Protein AF-A0A6G7WKM2-F1 (afdb_monomer)

Foldseek 3Di:
DDDDPDDDPDDPDDPDPDDPVRVVVVVVVVVVVCVVVVPQQDADDDPLCVVCVVLADPVLVVVLVVLRRAADPPFSKDFDALVNSCVVSVHDSVVSVVSVVSCLLVLQWDWDDPVDPTIIIHGADSAEAEDEEEDQDDQVVVVPDDCSHQNAFDAKEWEWEQDQDPPPRFSHQIDIWIKIKHWDWHARPSDPRDIDIHIYIYTYDHDPQCNPPDDPDGLVRPPDQKDWDDDSCAPVDPPVHGYTYIYGHPVQDCPDPPRVSNRVVSVVVVVVVVVVVVVVVPDD

Nearest PDB structures (foldseek):
  3eco-assembly1_A  TM=6.205E-01  e=4.898E-03  Staphylococcus aureus subsp. aureus Mu50
  4pql-assembly1_A  TM=6.193E-01  e=1.204E-02  Staphylococcus aureus
  3cta-assembly1_A-2  TM=7.598E-01  e=9.821E-02  Thermoplasma acidophilum DSM 1728
  4ija-assembly1_A  TM=3.905E-01  e=6.225E-03  Staphylococcus aureus subsp. aureus N315
  8rxx-assembly1_Sa  TM=5.595E-01  e=1.685E-01  Leishmania major strain Friedlin

Structure (mmCIF, N/CA/C/O backbone):
data_AF-A0A6G7WKM2-F1
#
_entry.id   AF-A0A6G7WKM2-F1
#
loop_
_atom_site.group_PDB
_atom_site.id
_atom_site.type_symbol
_atom_site.label_atom_id
_atom_site.label_alt_id
_atom_site.label_comp_id
_atom_site.label_asym_id
_atom_site.label_entity_id
_atom_site.label_seq_id
_atom_site.pdbx_PDB_ins_code
_atom_site.Cartn_x
_atom_site.Cartn_y
_atom_site.Cartn_z
_atom_site.occupancy
_atom_site.B_iso_or_equiv
_atom_site.auth_seq_id
_atom_site.auth_comp_id
_atom_site.auth_asym_id
_atom_site.auth_atom_id
_atom_site.pdbx_PDB_model_num
ATOM 1 N N . MET A 1 1 ? 45.390 -26.115 3.390 1.00 41.31 1 MET A N 1
ATOM 2 C CA . MET A 1 1 ? 43.999 -25.726 3.056 1.00 41.31 1 MET A CA 1
ATOM 3 C C . MET A 1 1 ? 43.035 -26.827 3.493 1.00 41.31 1 MET A C 1
ATOM 5 O O . MET A 1 1 ? 42.927 -27.848 2.825 1.00 41.31 1 MET A O 1
ATOM 9 N N . HIS A 1 2 ? 42.374 -26.663 4.640 1.00 36.19 2 HIS A N 1
ATOM 10 C CA . HIS A 1 2 ? 41.367 -27.616 5.113 1.00 36.19 2 HIS A CA 1
ATOM 11 C C . HIS A 1 2 ? 40.057 -27.452 4.333 1.00 36.19 2 HIS A C 1
ATOM 13 O O . HIS A 1 2 ? 39.375 -26.438 4.453 1.00 36.19 2 HIS A O 1
ATOM 19 N N . LYS A 1 3 ? 39.684 -28.476 3.556 1.00 37.00 3 LYS A N 1
ATOM 20 C CA . LYS A 1 3 ? 38.341 -28.610 2.981 1.00 37.00 3 LYS A CA 1
ATOM 21 C C . LYS A 1 3 ? 37.349 -28.877 4.120 1.00 37.00 3 LYS A C 1
ATOM 23 O O . LYS A 1 3 ? 37.222 -30.013 4.575 1.00 37.00 3 LYS A O 1
ATOM 28 N N . LYS A 1 4 ? 36.643 -27.844 4.593 1.00 39.03 4 LYS A N 1
ATOM 29 C CA . LYS A 1 4 ? 35.448 -28.024 5.433 1.00 39.03 4 LYS A CA 1
ATOM 30 C C . LYS A 1 4 ? 34.401 -28.770 4.598 1.00 39.03 4 LYS A C 1
ATOM 32 O O . LYS A 1 4 ? 33.862 -28.220 3.643 1.00 39.03 4 LYS A O 1
ATOM 37 N N . LYS A 1 5 ? 34.143 -30.039 4.935 1.00 37.62 5 LYS A N 1
ATOM 38 C CA . LYS A 1 5 ? 33.017 -30.805 4.383 1.00 37.62 5 LYS A CA 1
ATOM 39 C C . LYS A 1 5 ? 31.719 -30.084 4.755 1.00 37.62 5 LYS A C 1
ATOM 41 O O . LYS A 1 5 ? 31.428 -29.926 5.940 1.00 37.62 5 LYS A O 1
ATOM 46 N N . LEU A 1 6 ? 30.956 -29.664 3.748 1.00 33.03 6 LEU A N 1
ATOM 47 C CA . LEU A 1 6 ? 29.590 -29.178 3.913 1.00 33.03 6 LEU A CA 1
ATOM 48 C C . LEU A 1 6 ? 28.762 -30.328 4.514 1.00 33.03 6 LEU A C 1
ATOM 50 O O . LEU A 1 6 ? 28.585 -31.365 3.873 1.00 33.03 6 LEU A O 1
ATOM 54 N N . LYS A 1 7 ? 28.307 -30.196 5.765 1.00 35.50 7 LYS A N 1
ATOM 55 C CA . LYS A 1 7 ? 27.327 -31.127 6.335 1.00 35.50 7 LYS A CA 1
ATOM 56 C C . LYS A 1 7 ? 25.981 -30.820 5.679 1.00 35.50 7 LYS A C 1
ATOM 58 O O . LYS A 1 7 ? 25.386 -29.787 5.964 1.00 35.50 7 LYS A O 1
ATOM 63 N N . LEU A 1 8 ? 25.535 -31.693 4.777 1.00 37.38 8 LEU A N 1
ATOM 64 C CA . LEU A 1 8 ? 24.180 -31.640 4.232 1.00 37.38 8 LEU A CA 1
ATOM 65 C C . LEU A 1 8 ? 23.169 -31.867 5.371 1.00 37.38 8 LEU A C 1
ATOM 67 O O . LEU A 1 8 ? 23.369 -32.793 6.165 1.00 37.38 8 LEU A O 1
ATOM 71 N N . PRO A 1 9 ? 22.087 -31.077 5.463 1.00 39.16 9 PRO A N 1
ATOM 72 C CA . PRO A 1 9 ? 21.079 -31.214 6.502 1.00 39.16 9 PRO A CA 1
ATOM 73 C C . PRO A 1 9 ? 20.077 -32.302 6.100 1.00 39.16 9 PRO A C 1
ATOM 75 O O . PRO A 1 9 ? 18.897 -32.035 5.908 1.00 39.16 9 PRO A O 1
ATOM 78 N N . PHE A 1 10 ? 20.539 -33.538 5.934 1.00 45.50 10 PHE A N 1
ATOM 79 C CA . PHE A 1 10 ? 19.632 -34.679 5.854 1.00 45.50 10 PHE A CA 1
ATOM 80 C C . PHE A 1 10 ? 19.655 -35.375 7.206 1.00 45.50 10 PHE A C 1
ATOM 82 O O . PHE A 1 10 ? 20.579 -36.123 7.531 1.00 45.50 10 PHE A O 1
ATOM 89 N N . ASN A 1 11 ? 18.640 -35.074 8.018 1.00 43.97 11 ASN A N 1
ATOM 90 C CA . ASN A 1 11 ? 18.298 -35.899 9.166 1.00 43.97 11 ASN A CA 1
ATOM 91 C C . ASN A 1 11 ? 18.109 -37.330 8.651 1.00 43.97 11 ASN A C 1
ATOM 93 O O . ASN A 1 11 ? 17.318 -37.550 7.735 1.00 43.97 11 ASN A O 1
ATOM 97 N N . LYS A 1 12 ? 18.839 -38.293 9.224 1.00 42.06 12 LYS A N 1
ATOM 98 C CA . LYS A 1 12 ? 18.665 -39.735 8.986 1.00 42.06 12 LYS A CA 1
ATOM 99 C C . LYS A 1 12 ? 17.353 -40.235 9.622 1.00 42.06 12 LYS A C 1
ATOM 101 O O . LYS A 1 12 ? 17.367 -41.160 10.423 1.00 42.06 12 LYS A O 1
ATOM 106 N N . GLY A 1 13 ? 16.236 -39.582 9.311 1.00 44.53 13 GLY A N 1
ATOM 107 C CA . GLY A 1 13 ? 14.907 -40.164 9.448 1.00 44.53 13 GLY A CA 1
ATOM 108 C C . GLY A 1 13 ? 14.629 -40.985 8.194 1.00 44.53 13 GLY A C 1
ATOM 109 O O . GLY A 1 13 ? 15.068 -40.604 7.110 1.00 44.53 13 GLY A O 1
ATOM 110 N N . GLU A 1 14 ? 13.983 -42.134 8.356 1.00 44.91 14 GLU A N 1
ATOM 111 C CA . GLU A 1 14 ? 13.671 -43.100 7.301 1.00 44.91 14 GLU A CA 1
ATOM 112 C C . GLU A 1 14 ? 13.280 -42.423 5.977 1.00 44.91 14 GLU A C 1
ATOM 114 O O . GLU A 1 14 ? 12.360 -41.605 5.925 1.00 44.91 14 GLU A O 1
ATOM 119 N N . LEU A 1 15 ? 13.987 -42.769 4.894 1.00 51.88 15 LEU A N 1
ATOM 120 C CA . LEU A 1 15 ? 13.615 -42.395 3.531 1.00 51.88 15 LEU A CA 1
ATOM 121 C C . LEU A 1 15 ? 12.291 -43.086 3.191 1.00 51.88 15 LEU A C 1
ATOM 123 O O . LEU A 1 15 ? 12.266 -44.140 2.554 1.00 51.88 15 LEU A O 1
ATOM 127 N N . LYS A 1 16 ? 11.174 -42.494 3.618 1.00 58.84 16 LYS A N 1
ATOM 128 C CA . LYS A 1 16 ? 9.866 -42.806 3.051 1.00 58.84 16 LYS A CA 1
ATOM 129 C C . LYS A 1 16 ? 9.996 -42.593 1.545 1.00 58.84 16 LYS A C 1
ATOM 131 O O . LYS A 1 16 ? 10.366 -41.505 1.103 1.00 58.84 16 LYS A O 1
ATOM 136 N N . LYS A 1 17 ? 9.747 -43.640 0.751 1.00 68.19 17 LYS A N 1
ATOM 137 C CA . LYS A 1 17 ? 9.594 -43.495 -0.699 1.00 68.19 17 LYS A CA 1
ATOM 138 C C . LYS A 1 17 ? 8.379 -42.600 -0.927 1.00 68.19 17 LYS A C 1
ATOM 140 O O . LYS A 1 17 ? 7.253 -43.079 -0.858 1.00 68.19 17 LYS A O 1
ATOM 145 N N . LEU A 1 18 ? 8.626 -41.312 -1.134 1.00 68.50 18 LEU A N 1
ATOM 146 C CA . LEU A 1 18 ? 7.607 -40.376 -1.585 1.00 68.50 18 LEU A CA 1
ATOM 147 C C . LEU A 1 18 ? 7.149 -40.818 -2.975 1.00 68.50 18 LEU A C 1
ATOM 149 O O . LEU A 1 18 ? 7.964 -41.287 -3.783 1.00 68.50 18 LEU A O 1
ATOM 153 N N . ASP A 1 19 ?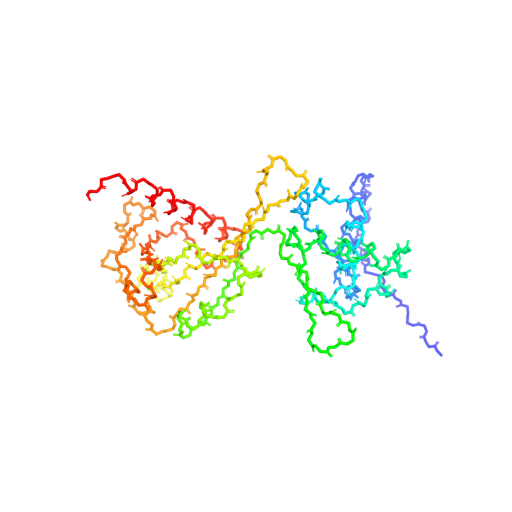 5.863 -40.661 -3.267 1.00 83.06 19 ASP A N 1
ATOM 154 C CA . ASP A 1 19 ? 5.412 -40.778 -4.647 1.00 83.06 19 ASP A CA 1
ATOM 155 C C . ASP A 1 19 ? 6.043 -39.662 -5.510 1.00 83.06 19 ASP A C 1
ATOM 157 O O . ASP A 1 19 ? 6.599 -38.674 -5.013 1.00 83.06 19 ASP A O 1
ATOM 161 N N . LYS A 1 20 ? 6.040 -39.836 -6.837 1.00 80.88 20 LYS A N 1
ATOM 162 C CA . LYS A 1 20 ? 6.699 -38.885 -7.748 1.00 80.88 20 LYS A CA 1
ATOM 163 C C . LYS A 1 20 ? 6.155 -37.447 -7.585 1.00 80.88 20 LYS A C 1
ATOM 165 O O . LYS A 1 20 ? 6.980 -36.532 -7.548 1.00 80.88 20 LYS A O 1
ATOM 170 N N . PRO A 1 21 ? 4.833 -37.204 -7.470 1.00 83.62 21 PRO A N 1
ATOM 171 C CA . PRO A 1 21 ? 4.296 -35.875 -7.164 1.00 83.62 21 PRO A CA 1
ATOM 172 C C . PRO A 1 21 ? 4.789 -35.272 -5.840 1.00 83.62 21 PRO A C 1
ATOM 174 O O . PRO A 1 21 ? 5.177 -34.104 -5.805 1.00 83.62 21 PRO A O 1
ATOM 177 N N . GLU A 1 22 ? 4.790 -36.042 -4.757 1.00 78.38 22 GLU A N 1
ATOM 178 C CA . GLU A 1 22 ? 5.200 -35.609 -3.422 1.00 78.38 22 GLU A CA 1
ATOM 179 C C . GLU A 1 22 ? 6.697 -35.291 -3.381 1.00 78.38 22 GLU A C 1
ATOM 181 O O . GLU A 1 22 ? 7.098 -34.254 -2.849 1.00 78.38 22 GLU A O 1
ATOM 186 N N . TYR A 1 23 ? 7.520 -36.093 -4.059 1.00 76.94 23 TYR A N 1
ATOM 187 C CA . TYR A 1 23 ? 8.938 -35.803 -4.257 1.00 76.94 23 TYR A CA 1
ATOM 188 C C . TYR A 1 23 ? 9.164 -34.467 -4.987 1.00 76.94 23 TYR A C 1
ATOM 190 O O . TYR A 1 23 ? 9.984 -33.656 -4.553 1.00 76.94 23 TYR A O 1
ATOM 198 N N . MET A 1 24 ? 8.409 -34.189 -6.058 1.00 79.06 24 MET A N 1
ATOM 199 C CA . MET A 1 24 ? 8.520 -32.921 -6.799 1.00 79.06 24 MET A CA 1
ATOM 200 C C . MET A 1 24 ? 8.097 -31.717 -5.950 1.00 79.06 24 MET A C 1
ATOM 202 O O . MET A 1 24 ? 8.790 -30.695 -5.942 1.00 79.06 24 MET A O 1
ATOM 206 N N . LYS A 1 25 ? 7.004 -31.844 -5.184 1.00 79.88 25 LYS A N 1
ATOM 207 C CA . LYS A 1 25 ? 6.568 -30.815 -4.225 1.00 79.88 25 LYS A CA 1
ATOM 208 C C . LYS A 1 25 ? 7.643 -30.561 -3.168 1.00 79.88 25 LYS A C 1
ATOM 210 O O . LYS A 1 25 ? 7.980 -29.406 -2.899 1.00 79.88 25 LYS A O 1
ATOM 215 N N . ASN A 1 26 ? 8.221 -31.628 -2.616 1.00 81.81 26 ASN A N 1
ATOM 216 C CA . ASN A 1 26 ? 9.255 -31.537 -1.592 1.00 81.81 26 ASN A CA 1
AT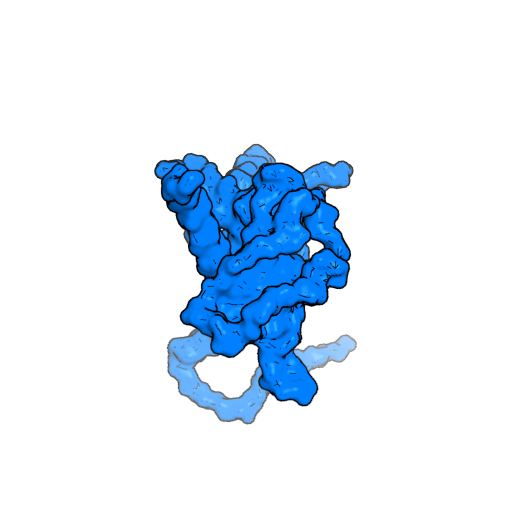OM 217 C C . ASN A 1 26 ? 10.549 -30.897 -2.120 1.00 81.81 26 ASN A C 1
ATOM 219 O O . ASN A 1 26 ? 11.147 -30.070 -1.431 1.00 81.81 26 ASN A O 1
ATOM 223 N N . ASN A 1 27 ? 10.960 -31.205 -3.355 1.00 84.19 27 ASN A N 1
ATOM 224 C CA . ASN A 1 27 ? 12.127 -30.578 -3.982 1.00 84.19 27 ASN A CA 1
ATOM 225 C C . ASN A 1 27 ? 11.967 -29.060 -4.106 1.00 84.19 27 ASN A C 1
ATOM 227 O O . ASN A 1 27 ? 12.866 -28.314 -3.713 1.00 84.19 27 ASN A O 1
ATOM 231 N N . TYR A 1 28 ? 10.817 -28.589 -4.600 1.00 79.19 28 TYR A N 1
ATOM 232 C CA . TYR A 1 28 ? 10.559 -27.153 -4.710 1.00 79.19 28 TYR A CA 1
ATOM 233 C C . TYR A 1 28 ? 10.495 -26.476 -3.334 1.00 79.19 28 TYR A C 1
ATOM 235 O O . TYR A 1 28 ? 11.117 -25.432 -3.132 1.00 79.19 28 TYR A O 1
ATOM 243 N N . ALA A 1 29 ? 9.808 -27.087 -2.361 1.00 82.06 29 ALA A N 1
ATOM 244 C CA . ALA A 1 29 ? 9.738 -26.573 -0.992 1.00 82.06 29 ALA A CA 1
ATOM 245 C C . ALA A 1 29 ? 11.132 -26.463 -0.345 1.00 82.06 29 ALA A C 1
ATOM 247 O O . ALA A 1 29 ? 11.461 -25.439 0.261 1.00 82.06 29 ALA A O 1
ATOM 248 N N . THR A 1 30 ? 11.977 -27.479 -0.538 1.00 86.25 30 THR A N 1
ATOM 249 C CA . THR A 1 30 ? 13.363 -27.509 -0.048 1.00 86.25 30 THR A CA 1
ATOM 250 C C . THR A 1 30 ? 14.212 -26.425 -0.705 1.00 86.25 30 THR A C 1
ATOM 252 O O . THR A 1 30 ? 14.927 -25.701 -0.013 1.00 86.25 30 THR A O 1
ATOM 255 N N . TRP A 1 31 ? 14.105 -26.257 -2.026 1.00 84.12 31 TRP A N 1
ATOM 256 C CA . TRP A 1 31 ? 14.804 -25.196 -2.751 1.00 84.12 31 TRP A CA 1
ATOM 257 C C . TRP A 1 31 ? 14.365 -23.796 -2.297 1.00 84.12 31 TRP A C 1
ATOM 259 O O . TRP A 1 31 ? 15.214 -22.940 -2.046 1.00 84.12 31 TRP A O 1
ATOM 269 N N . ARG A 1 32 ? 13.057 -23.563 -2.114 1.00 79.38 32 ARG A N 1
ATOM 270 C CA . ARG A 1 32 ? 12.524 -22.284 -1.617 1.00 79.38 32 ARG A CA 1
ATOM 271 C C . ARG A 1 32 ? 13.072 -21.950 -0.231 1.00 79.38 32 ARG A C 1
ATOM 273 O O . ARG A 1 32 ? 13.472 -20.811 0.006 1.00 79.38 32 ARG A O 1
ATOM 280 N N . LYS A 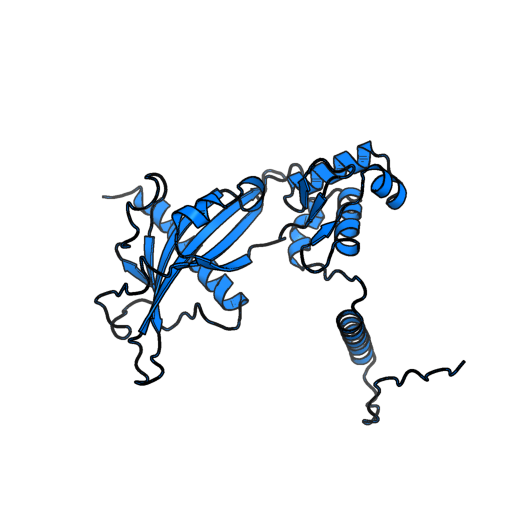1 33 ? 13.122 -22.941 0.666 1.00 82.56 33 LYS A N 1
ATOM 281 C CA . LYS A 1 33 ? 13.715 -22.788 1.999 1.00 82.56 33 LYS A CA 1
ATOM 282 C C . LYS A 1 33 ? 15.207 -22.460 1.909 1.00 82.56 33 LYS A C 1
ATOM 284 O O . LYS A 1 33 ? 15.641 -21.477 2.490 1.00 82.56 33 LYS A O 1
ATOM 289 N N . PHE A 1 34 ? 15.960 -23.209 1.103 1.00 84.81 34 PHE A N 1
ATOM 290 C CA . PHE A 1 34 ? 17.379 -22.941 0.866 1.00 84.81 34 PHE A CA 1
ATOM 291 C C . PHE A 1 34 ? 17.631 -21.509 0.370 1.00 84.81 34 PHE A C 1
ATOM 293 O O . PHE A 1 34 ? 18.529 -20.845 0.876 1.00 84.81 34 PHE A O 1
ATOM 300 N N . ARG A 1 35 ? 16.828 -21.000 -0.579 1.00 78.75 35 ARG A N 1
ATOM 301 C CA . ARG A 1 35 ? 16.964 -19.620 -1.076 1.00 78.75 35 ARG A CA 1
ATOM 302 C C . ARG A 1 35 ? 16.730 -18.593 0.027 1.00 78.75 35 ARG A C 1
ATOM 304 O O . ARG A 1 35 ? 17.574 -17.714 0.183 1.00 78.75 35 ARG A O 1
ATOM 311 N N . LYS A 1 36 ? 15.667 -18.765 0.822 1.00 75.38 36 LYS A N 1
ATOM 312 C CA . LYS A 1 36 ? 15.378 -17.918 1.988 1.00 75.38 36 LYS A CA 1
ATOM 313 C C . LYS A 1 36 ? 16.534 -17.903 2.991 1.00 75.38 36 LYS A C 1
ATOM 315 O O . LYS A 1 36 ? 16.901 -16.833 3.455 1.00 75.38 36 LYS A O 1
ATOM 320 N N . ASP A 1 37 ? 17.119 -19.063 3.273 1.00 81.81 37 ASP A N 1
ATOM 321 C CA . ASP A 1 37 ? 18.181 -19.210 4.275 1.00 81.81 37 ASP A CA 1
ATOM 322 C C . ASP A 1 37 ? 19.564 -18.756 3.756 1.00 81.81 37 ASP A C 1
ATOM 324 O O . ASP A 1 37 ? 20.466 -18.472 4.540 1.00 81.81 37 ASP A O 1
ATOM 328 N N . SER A 1 38 ? 19.760 -18.699 2.432 1.00 79.12 38 SER A N 1
ATOM 329 C CA . SER A 1 38 ? 21.066 -18.427 1.808 1.00 79.12 38 SER A CA 1
ATOM 330 C C . SER A 1 38 ? 21.470 -16.950 1.728 1.00 79.12 38 SER A C 1
ATOM 332 O O . SER A 1 38 ? 22.594 -16.676 1.313 1.00 79.12 38 SER A O 1
ATOM 334 N N . ASN A 1 39 ? 20.577 -16.005 2.051 1.00 68.06 39 ASN A N 1
ATOM 335 C CA . ASN A 1 39 ? 20.753 -14.557 1.831 1.00 68.06 39 ASN A CA 1
ATOM 336 C C . ASN A 1 39 ? 21.181 -14.152 0.400 1.00 68.06 39 ASN A C 1
ATOM 338 O O . ASN A 1 39 ? 21.559 -13.008 0.165 1.00 68.06 39 ASN A O 1
ATOM 342 N N . ALA A 1 40 ? 21.130 -15.062 -0.578 1.00 70.44 40 ALA A N 1
ATOM 343 C CA . ALA A 1 40 ? 21.355 -14.724 -1.977 1.00 70.44 40 ALA A CA 1
ATOM 344 C C . ALA A 1 40 ? 20.184 -13.883 -2.491 1.00 70.44 40 ALA A C 1
ATOM 346 O O . ALA A 1 40 ? 19.053 -14.164 -2.121 1.00 70.44 40 ALA A O 1
ATOM 347 N N . ASN A 1 41 ? 20.410 -12.928 -3.397 1.00 66.00 41 ASN A N 1
ATOM 348 C CA . ASN A 1 41 ? 19.314 -12.144 -3.978 1.00 66.00 41 ASN A CA 1
ATOM 349 C C . ASN A 1 41 ? 18.315 -13.060 -4.697 1.00 66.00 41 ASN A C 1
ATOM 351 O O . ASN A 1 41 ? 18.682 -13.820 -5.601 1.00 66.00 41 ASN A O 1
ATOM 355 N N . TYR A 1 42 ? 17.053 -13.019 -4.276 1.00 69.31 42 TYR A N 1
ATOM 356 C CA . TYR A 1 42 ? 15.938 -13.710 -4.912 1.00 69.31 42 TYR A CA 1
ATOM 357 C C . TYR A 1 42 ? 14.684 -12.862 -4.764 1.00 69.31 42 TYR A C 1
ATOM 359 O O . TYR A 1 42 ? 14.448 -12.281 -3.711 1.00 69.31 42 TYR A O 1
ATOM 367 N N . TYR A 1 43 ? 13.861 -12.839 -5.807 1.00 72.62 43 TYR A N 1
ATOM 368 C CA . TYR A 1 43 ? 12.592 -12.133 -5.773 1.00 72.62 43 TYR A CA 1
ATOM 369 C C . TYR A 1 43 ? 11.445 -13.133 -5.744 1.00 72.62 43 TYR A C 1
ATOM 371 O O . TYR A 1 43 ? 11.328 -13.986 -6.629 1.00 72.62 43 TYR A O 1
ATOM 379 N N . ILE A 1 44 ? 10.598 -13.047 -4.720 1.00 72.69 44 ILE A N 1
ATOM 380 C CA . ILE A 1 44 ? 9.305 -13.728 -4.734 1.00 72.69 44 ILE A CA 1
ATOM 381 C C . ILE A 1 44 ? 8.344 -12.799 -5.459 1.00 72.69 44 ILE A C 1
ATOM 383 O O . ILE A 1 44 ? 7.962 -11.774 -4.909 1.00 72.69 44 ILE A O 1
ATOM 387 N N . LEU A 1 45 ? 7.960 -13.170 -6.681 1.00 82.25 45 LEU A N 1
ATOM 388 C CA . LEU A 1 45 ? 6.969 -12.427 -7.449 1.00 82.25 45 LEU A CA 1
ATOM 389 C C . LEU A 1 45 ? 5.586 -12.585 -6.791 1.00 82.25 45 LEU A C 1
ATOM 391 O O . LEU A 1 45 ? 5.083 -13.714 -6.748 1.00 82.25 45 LEU A O 1
ATOM 395 N N . PRO A 1 46 ? 4.975 -11.504 -6.271 1.00 84.56 46 PRO A N 1
ATOM 396 C CA . PRO A 1 46 ? 3.649 -11.579 -5.670 1.00 84.56 46 PRO A CA 1
ATOM 397 C C . PRO A 1 46 ? 2.592 -11.972 -6.712 1.00 84.56 46 PRO A C 1
ATOM 399 O O . PRO A 1 46 ? 2.742 -11.703 -7.909 1.00 84.56 46 PRO A O 1
ATOM 402 N N . VAL A 1 47 ? 1.518 -12.633 -6.276 1.00 88.06 47 VAL A N 1
ATOM 403 C CA . VAL A 1 47 ? 0.474 -13.144 -7.187 1.00 88.06 47 VAL A CA 1
ATOM 404 C C . VAL A 1 47 ? -0.290 -12.012 -7.876 1.00 88.06 47 VAL A C 1
ATOM 406 O O . VAL A 1 47 ? -0.780 -12.171 -8.992 1.00 88.06 47 VAL A O 1
ATOM 409 N N . GLU A 1 48 ? -0.309 -10.849 -7.241 1.00 91.44 48 GLU A N 1
ATOM 410 C CA . GLU A 1 48 ? -0.906 -9.595 -7.676 1.00 91.44 48 GLU A CA 1
ATOM 411 C C . GLU A 1 48 ? -0.254 -9.078 -8.964 1.00 91.44 48 GLU A C 1
ATOM 413 O O . GLU A 1 48 ? -0.903 -8.381 -9.745 1.00 91.44 48 GLU A O 1
ATOM 418 N N . MET A 1 49 ? 0.973 -9.525 -9.276 1.00 91.50 49 MET A N 1
ATOM 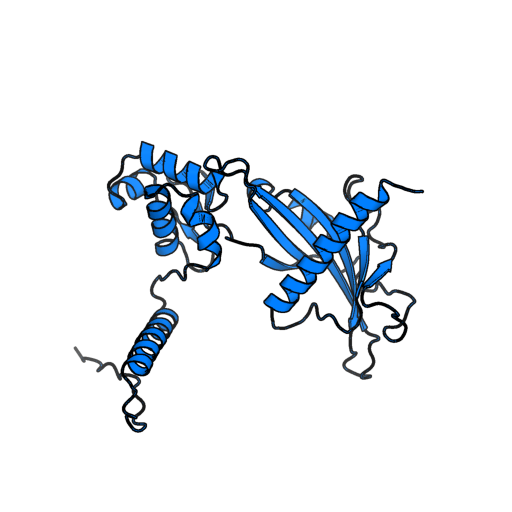419 C CA . MET A 1 49 ? 1.614 -9.263 -10.566 1.00 91.50 49 MET A CA 1
ATOM 420 C C . MET A 1 49 ? 0.753 -9.718 -11.753 1.00 91.50 49 MET A C 1
ATOM 422 O O . MET A 1 49 ? 0.800 -9.103 -12.818 1.00 91.50 49 MET A O 1
ATOM 426 N N . LYS A 1 50 ? -0.076 -10.762 -11.580 1.00 90.94 50 LYS A N 1
ATOM 427 C CA . LYS A 1 50 ? -0.968 -11.275 -12.633 1.00 90.94 50 LYS A CA 1
ATOM 428 C C . LYS A 1 50 ? -1.850 -10.187 -13.245 1.00 90.94 50 LYS A C 1
ATOM 430 O O . LYS A 1 50 ? -2.074 -10.230 -14.450 1.00 90.94 50 LYS A O 1
ATOM 435 N N . LYS A 1 51 ? -2.288 -9.205 -12.448 1.00 90.31 51 LYS A N 1
ATOM 436 C CA . LYS A 1 51 ? -3.101 -8.068 -12.909 1.00 90.31 51 LYS A CA 1
ATOM 437 C C . LYS A 1 51 ? -2.367 -7.191 -13.930 1.00 90.31 51 LYS A C 1
ATOM 439 O O . LYS A 1 51 ? -2.999 -6.602 -14.795 1.00 90.31 51 LYS A O 1
ATOM 444 N N . TYR A 1 52 ? -1.039 -7.125 -13.853 1.00 91.56 52 TYR A N 1
ATOM 445 C CA . TYR A 1 52 ? -0.213 -6.268 -14.707 1.00 91.56 52 TYR A CA 1
ATOM 446 C C . TYR A 1 52 ? 0.330 -6.988 -15.941 1.00 91.56 52 TYR A C 1
ATOM 448 O O . TYR A 1 52 ? 0.763 -6.327 -16.881 1.00 91.56 52 TYR A O 1
ATOM 456 N N . LEU A 1 53 ? 0.305 -8.327 -15.972 1.00 89.94 53 LEU A N 1
ATOM 457 C CA . LEU A 1 53 ? 0.830 -9.098 -17.104 1.00 89.94 53 LEU A CA 1
ATOM 458 C C . LEU A 1 53 ? 0.185 -8.722 -18.453 1.00 89.94 53 LEU A C 1
ATOM 460 O O . LEU A 1 53 ? 0.942 -8.565 -19.407 1.00 89.94 53 LEU A O 1
ATOM 464 N N . PRO A 1 54 ? -1.147 -8.521 -18.566 1.00 89.06 54 PRO A N 1
ATOM 465 C CA . PRO A 1 54 ? -1.765 -8.110 -19.831 1.00 89.06 54 PRO A CA 1
ATOM 466 C C . PRO A 1 54 ? -1.437 -6.664 -20.235 1.00 89.06 54 PRO A C 1
ATOM 468 O O . PRO A 1 54 ? -1.584 -6.298 -21.397 1.00 89.06 54 PRO A O 1
ATOM 471 N N . LEU A 1 55 ? -1.017 -5.838 -19.274 1.00 88.94 55 LEU A N 1
ATOM 472 C CA . LEU A 1 55 ? -0.812 -4.395 -19.439 1.00 88.94 55 LEU A CA 1
ATOM 473 C C . LEU A 1 55 ? 0.620 -4.061 -19.850 1.00 88.94 55 LEU A C 1
ATOM 475 O O . LEU A 1 55 ? 0.887 -3.046 -20.493 1.00 88.94 55 LEU A O 1
ATOM 479 N N . LEU A 1 56 ? 1.558 -4.927 -19.478 1.00 88.06 56 LEU A N 1
ATOM 480 C CA . LEU A 1 56 ? 2.958 -4.762 -19.808 1.00 88.06 56 LEU A CA 1
ATOM 481 C C . LEU A 1 56 ? 3.242 -5.241 -21.226 1.00 88.06 56 LEU A C 1
ATOM 483 O O . LEU A 1 56 ? 3.041 -6.403 -21.575 1.00 88.06 56 LEU A O 1
ATOM 487 N N . LYS A 1 57 ? 3.836 -4.357 -22.031 1.00 79.94 57 LYS A N 1
ATOM 488 C CA . LYS A 1 57 ? 4.528 -4.785 -23.250 1.00 79.94 57 LYS A CA 1
ATOM 489 C C . LYS A 1 57 ? 5.648 -5.749 -22.850 1.00 79.94 57 LYS A C 1
ATOM 491 O O . LYS A 1 57 ? 6.339 -5.507 -21.860 1.00 79.94 57 LYS A O 1
ATOM 496 N N . SER A 1 58 ? 5.859 -6.806 -23.639 1.00 74.88 58 SER A N 1
ATOM 497 C CA . SER A 1 58 ? 6.772 -7.918 -23.307 1.00 74.88 58 SER A CA 1
ATOM 498 C C . SER A 1 58 ? 8.142 -7.473 -22.775 1.00 74.88 58 SER A C 1
ATOM 500 O O . SER A 1 58 ? 8.674 -8.088 -21.857 1.00 74.88 58 SER A O 1
ATOM 502 N N . ASN A 1 59 ? 8.716 -6.391 -23.306 1.00 89.88 59 ASN A N 1
ATOM 503 C CA . ASN A 1 59 ? 10.044 -5.942 -22.889 1.00 89.88 59 ASN A CA 1
ATOM 504 C C . ASN A 1 59 ? 10.042 -5.050 -21.633 1.00 89.88 59 ASN A C 1
ATOM 506 O O . ASN A 1 59 ? 11.029 -5.033 -20.899 1.00 89.88 59 ASN A O 1
ATOM 510 N N . SER A 1 60 ? 8.933 -4.371 -21.329 1.00 93.75 60 SER A N 1
ATOM 511 C CA . SER A 1 60 ? 8.771 -3.622 -20.074 1.00 93.75 60 SER A CA 1
ATOM 512 C C . SER A 1 60 ? 8.685 -4.582 -18.883 1.00 93.75 60 SER A C 1
ATOM 514 O O . SER A 1 60 ? 9.236 -4.301 -17.820 1.00 93.75 60 SER A O 1
ATOM 516 N N . LEU A 1 61 ? 8.109 -5.774 -19.086 1.00 93.69 61 LEU A N 1
ATOM 517 C CA . LEU A 1 61 ? 8.161 -6.862 -18.106 1.00 93.69 61 LEU A CA 1
ATOM 518 C C . LEU A 1 61 ? 9.599 -7.336 -17.842 1.00 93.69 61 LEU A C 1
ATOM 520 O O . LEU A 1 61 ? 9.966 -7.526 -16.685 1.00 93.69 61 LEU A O 1
ATOM 524 N N . ASN A 1 62 ? 10.431 -7.479 -18.880 1.00 94.62 62 ASN A N 1
ATOM 525 C CA . ASN A 1 62 ? 11.837 -7.863 -18.704 1.00 94.62 62 ASN A CA 1
ATOM 526 C C . ASN A 1 62 ? 12.595 -6.844 -17.845 1.00 94.62 62 ASN A C 1
ATOM 528 O O . ASN A 1 62 ? 13.356 -7.229 -16.958 1.00 94.62 62 ASN A O 1
ATOM 532 N N . LEU A 1 63 ? 12.350 -5.548 -18.064 1.00 96.81 63 LEU A N 1
ATOM 533 C CA . LEU A 1 63 ? 12.927 -4.491 -17.238 1.00 96.81 63 LEU A CA 1
ATOM 534 C C . LEU A 1 63 ? 12.416 -4.540 -15.790 1.00 96.81 63 LEU A C 1
ATOM 536 O O . LEU A 1 63 ? 13.207 -4.399 -14.861 1.00 96.81 63 LEU A O 1
ATOM 540 N N . TYR A 1 64 ? 11.122 -4.787 -15.580 1.00 95.88 64 TYR A N 1
ATOM 541 C CA . TYR A 1 64 ? 10.574 -4.938 -14.232 1.00 95.88 64 TYR A CA 1
ATOM 542 C C . TYR A 1 64 ? 11.215 -6.112 -13.485 1.00 95.88 64 TYR A C 1
ATOM 544 O O . TYR A 1 64 ? 11.690 -5.948 -12.364 1.00 95.88 64 TYR A O 1
ATOM 552 N N . LEU A 1 65 ? 11.320 -7.276 -14.134 1.00 93.56 65 LEU A N 1
ATOM 553 C CA . LEU A 1 65 ? 11.991 -8.447 -13.568 1.00 93.56 65 LEU A CA 1
ATOM 554 C C . LEU A 1 65 ? 13.473 -8.178 -13.289 1.00 93.56 65 LEU A C 1
ATOM 556 O O . LEU A 1 65 ? 13.998 -8.650 -12.282 1.00 93.56 65 LEU A O 1
ATOM 560 N N . PHE A 1 66 ? 14.146 -7.392 -14.135 1.00 94.81 66 PHE A N 1
ATOM 561 C CA . PHE A 1 66 ? 15.506 -6.946 -13.855 1.00 94.81 66 PHE A CA 1
ATOM 562 C C . PHE A 1 66 ? 15.570 -6.164 -12.536 1.00 94.81 66 PHE A C 1
ATOM 564 O O . PHE A 1 66 ? 16.428 -6.471 -11.709 1.00 94.81 66 PHE A O 1
ATOM 571 N N . TYR A 1 67 ? 14.660 -5.214 -12.298 1.00 94.75 67 TYR A N 1
ATOM 572 C CA . TYR A 1 67 ? 14.606 -4.494 -11.021 1.00 94.75 67 TYR A CA 1
ATOM 573 C C . TYR A 1 67 ? 14.331 -5.422 -9.846 1.00 94.75 67 TYR A C 1
ATOM 575 O O . TYR A 1 67 ? 15.092 -5.426 -8.888 1.00 94.75 67 TYR A O 1
ATOM 583 N N . CYS A 1 68 ? 13.326 -6.286 -9.951 1.00 91.50 68 CYS A N 1
ATOM 584 C CA . CYS A 1 68 ? 13.013 -7.290 -8.938 1.00 91.50 68 CYS A CA 1
ATOM 585 C C . CYS A 1 68 ? 14.238 -8.113 -8.499 1.00 91.50 68 CYS A C 1
ATOM 587 O O . CYS A 1 68 ? 14.418 -8.380 -7.316 1.00 91.50 68 CYS A O 1
ATOM 589 N N . LEU A 1 69 ? 15.091 -8.512 -9.445 1.00 90.19 69 LEU A N 1
ATOM 590 C CA . LEU A 1 69 ? 16.262 -9.351 -9.178 1.00 90.19 69 LEU A CA 1
ATOM 591 C C . LEU A 1 69 ? 17.488 -8.580 -8.664 1.00 90.19 69 LEU A C 1
ATOM 593 O O . LEU A 1 69 ? 18.382 -9.198 -8.083 1.00 90.19 69 LEU A O 1
ATOM 597 N N . ASN A 1 70 ? 17.551 -7.268 -8.905 1.00 90.75 70 ASN A N 1
ATOM 598 C CA . ASN A 1 70 ? 18.730 -6.440 -8.631 1.00 90.75 70 ASN A CA 1
ATOM 599 C C . ASN A 1 70 ? 18.475 -5.295 -7.635 1.00 90.75 70 ASN A C 1
ATOM 601 O O . ASN A 1 70 ? 19.402 -4.543 -7.329 1.00 90.75 70 ASN A O 1
ATOM 605 N N . SER A 1 71 ? 17.248 -5.149 -7.137 1.00 89.19 71 SER A N 1
ATOM 606 C CA . SER A 1 71 ? 16.921 -4.236 -6.047 1.00 89.19 71 SER A CA 1
ATOM 607 C C . SER A 1 71 ? 17.370 -4.789 -4.696 1.00 89.19 71 SER A C 1
ATOM 609 O O . SER A 1 71 ? 17.444 -6.002 -4.488 1.00 89.19 71 SER A O 1
ATOM 611 N N . ASN A 1 72 ? 17.645 -3.888 -3.757 1.00 85.88 72 ASN A N 1
ATOM 612 C CA . ASN A 1 72 ? 17.843 -4.236 -2.360 1.00 85.88 72 ASN A CA 1
ATOM 613 C C . ASN A 1 72 ? 16.559 -4.878 -1.797 1.00 85.88 72 ASN A C 1
ATOM 615 O O . ASN A 1 72 ? 15.454 -4.380 -2.006 1.00 85.88 72 ASN A O 1
ATOM 619 N N . ASN A 1 73 ? 16.711 -6.002 -1.095 1.00 76.88 73 ASN A N 1
ATOM 620 C CA . ASN A 1 73 ? 15.592 -6.759 -0.536 1.00 76.88 73 ASN A CA 1
ATOM 621 C C . ASN A 1 73 ? 14.885 -6.025 0.622 1.00 76.88 73 ASN A C 1
ATOM 623 O O . ASN A 1 73 ? 13.750 -6.374 0.931 1.00 76.88 73 ASN A O 1
ATOM 627 N N . GLU A 1 74 ? 15.546 -5.064 1.277 1.00 81.19 74 GLU A N 1
ATOM 628 C CA . GLU A 1 74 ? 14.993 -4.328 2.425 1.00 81.19 74 GLU A CA 1
ATOM 629 C C . GLU A 1 74 ? 14.074 -3.178 2.001 1.00 81.19 74 GLU A C 1
ATOM 631 O O . GLU A 1 74 ? 12.985 -3.032 2.548 1.00 81.19 74 GLU A O 1
ATOM 636 N N . ASP A 1 75 ? 14.497 -2.376 1.022 1.00 83.62 75 ASP A N 1
ATOM 637 C CA . ASP A 1 75 ? 13.825 -1.125 0.636 1.00 83.62 75 ASP A CA 1
ATOM 638 C C . ASP A 1 75 ? 13.389 -1.077 -0.843 1.00 83.62 75 ASP A C 1
ATOM 640 O O . ASP A 1 75 ? 12.773 -0.108 -1.286 1.00 83.62 75 ASP A O 1
ATOM 644 N N . GLY A 1 76 ? 13.696 -2.114 -1.629 1.00 87.38 76 GLY A N 1
ATOM 645 C CA . GLY A 1 76 ? 13.322 -2.206 -3.040 1.00 87.38 76 GLY A CA 1
ATOM 646 C C . GLY A 1 76 ? 14.109 -1.283 -3.978 1.00 87.38 76 GLY A C 1
ATOM 647 O O . GLY A 1 76 ? 13.729 -1.159 -5.148 1.00 87.38 76 GLY A O 1
ATOM 648 N N . THR A 1 77 ? 15.192 -0.649 -3.515 1.00 91.56 77 THR A N 1
ATOM 649 C CA . THR A 1 77 ? 15.952 0.341 -4.297 1.00 91.56 77 THR A CA 1
ATOM 650 C C . THR A 1 77 ? 16.986 -0.270 -5.239 1.00 91.56 77 THR A C 1
ATOM 652 O O . THR A 1 77 ? 17.601 -1.294 -4.948 1.00 91.56 77 THR A O 1
ATOM 655 N N . SER A 1 78 ? 17.219 0.385 -6.379 1.00 91.69 78 SER A N 1
ATOM 656 C CA . SER A 1 78 ? 18.336 0.089 -7.283 1.00 91.69 78 SER A CA 1
ATOM 657 C C . SER A 1 78 ? 18.854 1.353 -7.985 1.00 91.69 78 SER A C 1
ATOM 659 O O . SER A 1 78 ? 18.115 2.321 -8.169 1.00 91.69 78 SER A O 1
ATOM 661 N N . TRP A 1 79 ? 20.123 1.350 -8.411 1.00 93.31 79 TRP A N 1
ATOM 662 C CA . TRP A 1 79 ? 20.816 2.544 -8.940 1.00 93.31 79 TRP A CA 1
ATOM 663 C C . TRP A 1 79 ? 21.356 2.377 -10.368 1.00 93.31 79 TRP A C 1
ATOM 665 O O . TRP A 1 79 ? 22.327 3.032 -10.760 1.00 93.31 79 TRP A O 1
ATOM 675 N N . TYR A 1 80 ? 20.765 1.482 -11.162 1.00 93.56 80 TYR A N 1
ATOM 676 C CA . TYR A 1 80 ? 21.237 1.204 -12.521 1.00 93.56 80 TYR A CA 1
ATOM 677 C C . TYR A 1 80 ? 20.950 2.375 -13.473 1.00 93.56 80 TYR A C 1
ATOM 679 O O . TYR A 1 80 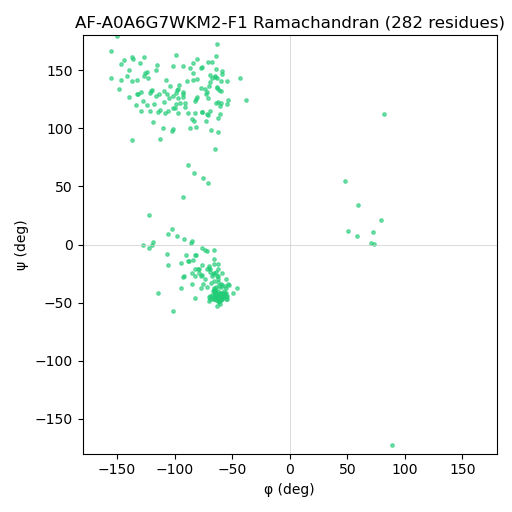? 19.808 2.814 -13.630 1.00 93.56 80 TYR A O 1
ATOM 687 N N . SER A 1 81 ? 21.995 2.858 -14.155 1.00 92.62 81 SER A N 1
ATOM 688 C CA . SER A 1 81 ? 21.855 3.852 -15.225 1.00 92.62 81 SER A CA 1
ATOM 689 C C . SER A 1 81 ? 21.142 3.266 -16.445 1.00 92.62 81 SER A C 1
ATOM 691 O O . SER A 1 81 ? 21.175 2.057 -16.683 1.00 92.62 81 SER A O 1
ATOM 693 N N . THR A 1 82 ? 20.544 4.135 -17.263 1.00 93.50 82 THR A N 1
ATOM 694 C CA . THR A 1 82 ? 19.917 3.744 -18.535 1.00 93.50 82 THR A CA 1
ATOM 695 C C . THR A 1 82 ? 20.891 2.991 -19.446 1.00 93.50 82 THR A C 1
ATOM 697 O O . THR A 1 82 ? 20.490 2.009 -20.063 1.00 93.50 82 THR A O 1
ATOM 700 N N . ASP A 1 83 ? 22.171 3.373 -19.475 1.00 94.50 83 ASP A N 1
ATOM 701 C CA . ASP A 1 83 ? 23.202 2.687 -20.268 1.00 94.50 83 ASP A CA 1
ATOM 702 C C . ASP A 1 83 ? 23.496 1.272 -19.756 1.00 94.50 83 ASP A C 1
ATOM 704 O O . ASP A 1 83 ? 23.592 0.324 -20.535 1.00 94.50 83 ASP A O 1
ATOM 708 N N . SER A 1 84 ? 23.603 1.104 -18.435 1.00 95.00 84 SER A N 1
ATOM 709 C CA . SER A 1 84 ? 23.830 -0.209 -17.822 1.00 95.00 84 SER A CA 1
ATOM 710 C C . SER A 1 84 ? 22.647 -1.146 -18.053 1.00 95.00 84 SER A C 1
ATOM 712 O O . SER A 1 84 ? 22.842 -2.332 -18.320 1.00 95.00 84 SER A O 1
ATO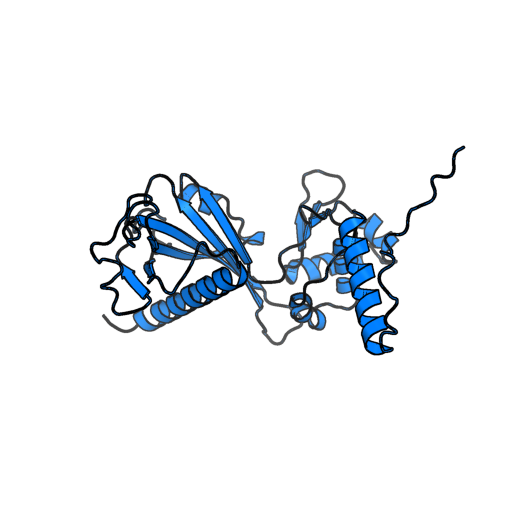M 714 N N . LEU A 1 85 ? 21.423 -0.616 -17.995 1.00 96.62 85 LEU A N 1
ATOM 715 C CA . LEU A 1 85 ? 20.197 -1.355 -18.305 1.00 96.62 85 LEU A CA 1
ATOM 716 C C . LEU A 1 85 ? 20.144 -1.748 -19.783 1.00 96.62 85 LEU A C 1
ATOM 718 O O . LEU A 1 85 ? 19.898 -2.909 -20.090 1.00 96.62 85 LEU A O 1
ATOM 722 N N . ALA A 1 86 ? 20.438 -0.805 -20.682 1.00 96.69 86 ALA A N 1
ATOM 723 C CA . ALA A 1 86 ? 20.495 -1.019 -22.126 1.00 96.69 86 ALA A CA 1
ATOM 724 C C . ALA A 1 86 ? 21.469 -2.150 -22.482 1.00 96.69 86 ALA A C 1
ATOM 726 O O . ALA A 1 86 ? 21.110 -3.077 -23.202 1.00 96.69 86 ALA A O 1
ATOM 727 N N . LYS A 1 87 ? 22.666 -2.132 -21.887 1.00 96.94 87 LYS A N 1
ATOM 728 C CA . LYS A 1 87 ? 23.659 -3.198 -22.053 1.00 96.94 87 LYS A CA 1
ATOM 729 C C . LYS A 1 87 ? 23.193 -4.541 -21.483 1.00 96.94 87 LYS A C 1
ATOM 731 O O . LYS A 1 87 ? 23.452 -5.574 -22.087 1.00 96.94 87 LYS A O 1
ATOM 736 N N . SER A 1 88 ? 22.548 -4.537 -20.317 1.00 96.00 88 SER A N 1
ATOM 737 C CA . SER A 1 88 ? 22.136 -5.774 -19.632 1.00 96.00 88 SER A CA 1
ATOM 738 C C . SER A 1 88 ? 20.949 -6.463 -20.306 1.00 96.00 88 SER A C 1
ATOM 740 O O . SER A 1 88 ? 20.829 -7.681 -20.225 1.00 96.00 88 SER A O 1
ATOM 742 N N . LEU A 1 89 ? 20.073 -5.687 -20.947 1.00 95.44 89 LEU A N 1
ATOM 743 C CA . LEU A 1 89 ? 18.845 -6.165 -21.586 1.00 95.44 89 LEU A CA 1
ATOM 744 C C . LEU A 1 89 ? 18.929 -6.192 -23.119 1.00 95.44 89 LEU A C 1
ATOM 746 O O . LEU A 1 89 ? 17.902 -6.391 -23.759 1.00 95.44 89 LEU A O 1
ATOM 750 N N . ASP A 1 90 ? 20.122 -5.974 -23.682 1.00 96.06 90 ASP A N 1
ATOM 751 C CA . ASP A 1 90 ? 20.375 -5.900 -25.128 1.00 96.06 90 ASP A CA 1
ATOM 752 C C . ASP A 1 90 ? 19.375 -4.983 -25.859 1.00 96.06 90 ASP A C 1
ATOM 754 O O . ASP A 1 90 ? 18.643 -5.370 -26.769 1.00 96.06 90 ASP A O 1
ATOM 758 N N . ALA A 1 91 ? 19.283 -3.741 -25.381 1.00 96.38 91 ALA A N 1
ATOM 759 C CA . ALA A 1 91 ? 18.297 -2.766 -25.827 1.00 96.38 91 ALA A CA 1
ATOM 760 C C . ALA A 1 91 ? 18.921 -1.383 -26.024 1.00 96.38 91 ALA A C 1
ATOM 762 O O . ALA A 1 91 ? 19.970 -1.063 -25.474 1.00 96.38 91 ALA A O 1
ATOM 763 N N . SER A 1 92 ? 18.245 -0.509 -26.772 1.00 96.88 92 SER A N 1
ATOM 764 C CA . SER A 1 92 ? 18.652 0.897 -26.855 1.00 96.88 92 SER A CA 1
ATOM 765 C C . SER A 1 92 ? 18.236 1.674 -25.604 1.00 96.88 92 SER A C 1
ATOM 767 O O . SER A 1 92 ? 17.201 1.395 -24.996 1.00 96.88 92 SER A O 1
ATOM 769 N N . THR A 1 93 ? 18.979 2.727 -25.261 1.00 96.44 93 THR A N 1
ATOM 770 C CA . THR A 1 93 ? 18.627 3.646 -24.160 1.00 96.44 93 THR A CA 1
ATOM 771 C C . THR A 1 93 ? 17.235 4.258 -24.335 1.00 96.44 93 THR A C 1
ATOM 773 O O . THR A 1 93 ? 16.487 4.396 -23.369 1.00 96.44 93 THR A O 1
ATOM 776 N N . ARG A 1 94 ? 16.832 4.540 -25.582 1.00 95.94 94 ARG A N 1
ATOM 777 C CA . ARG A 1 94 ? 15.469 4.969 -25.932 1.00 95.94 94 ARG A CA 1
ATOM 778 C C . ARG A 1 94 ? 14.415 3.931 -25.536 1.00 95.94 94 ARG A C 1
ATOM 780 O O . ARG A 1 94 ? 13.364 4.304 -25.015 1.00 95.94 94 ARG A O 1
ATOM 787 N N . SER A 1 95 ? 14.691 2.649 -25.770 1.00 96.62 95 SER A N 1
ATOM 788 C CA . SER A 1 95 ? 13.788 1.559 -25.384 1.00 96.62 95 SER A CA 1
ATOM 789 C C . SER A 1 95 ? 13.693 1.451 -23.867 1.00 96.62 95 SER A C 1
ATOM 791 O O . SER A 1 95 ? 12.589 1.427 -23.341 1.00 96.62 95 SER A O 1
ATOM 793 N N . ILE A 1 96 ? 14.827 1.517 -23.160 1.00 97.19 96 ILE A N 1
ATOM 794 C CA . ILE A 1 96 ? 14.856 1.531 -21.691 1.00 97.19 96 ILE A CA 1
ATOM 795 C C . ILE A 1 96 ? 14.047 2.700 -21.123 1.00 97.19 96 ILE A C 1
ATOM 797 O O . ILE A 1 96 ? 13.262 2.505 -20.201 1.00 97.19 96 ILE A O 1
ATOM 801 N N . ASN A 1 97 ? 14.196 3.911 -21.663 1.00 95.44 97 ASN A N 1
ATOM 802 C CA . ASN A 1 97 ? 13.409 5.062 -21.213 1.00 95.44 97 ASN A CA 1
ATOM 803 C C . ASN A 1 97 ? 11.909 4.852 -21.461 1.00 95.44 97 ASN A C 1
ATOM 805 O O . ASN A 1 97 ? 11.097 5.149 -20.592 1.00 95.44 97 ASN A O 1
ATOM 809 N N . THR A 1 98 ? 11.545 4.271 -22.606 1.00 94.94 98 THR A N 1
ATOM 810 C CA . THR A 1 98 ? 10.147 3.927 -22.914 1.00 94.94 98 THR A CA 1
ATOM 811 C C . THR A 1 98 ? 9.596 2.905 -21.919 1.00 94.94 98 THR A C 1
ATOM 813 O O . THR A 1 98 ? 8.522 3.110 -21.368 1.00 94.94 98 THR A O 1
ATOM 816 N N . TRP A 1 99 ? 10.342 1.836 -21.634 1.00 96.69 99 TRP A N 1
ATOM 817 C CA . TRP A 1 99 ? 9.926 0.799 -20.690 1.00 96.69 99 TRP A CA 1
ATOM 818 C C . TRP A 1 99 ? 9.840 1.323 -19.258 1.00 96.69 99 TRP A C 1
ATOM 820 O O . TRP A 1 99 ? 8.924 0.955 -18.537 1.00 96.69 99 TRP A O 1
ATOM 830 N N . ASN A 1 100 ? 10.745 2.214 -18.843 1.00 96.12 100 ASN A N 1
ATOM 831 C CA . ASN A 1 100 ? 10.629 2.884 -17.548 1.00 96.12 100 ASN A CA 1
ATOM 832 C C . ASN A 1 100 ? 9.347 3.700 -17.449 1.00 96.12 100 ASN A C 1
ATOM 834 O O . ASN A 1 100 ? 8.664 3.606 -16.437 1.00 96.12 100 ASN A O 1
ATOM 838 N N . ASN A 1 101 ? 9.004 4.452 -18.495 1.00 94.00 101 ASN A N 1
ATOM 839 C CA . ASN A 1 101 ? 7.760 5.211 -18.517 1.00 94.00 101 ASN A CA 1
ATOM 840 C C . ASN A 1 101 ? 6.545 4.279 -18.462 1.00 94.00 101 ASN A C 1
ATOM 842 O O . ASN A 1 101 ? 5.649 4.536 -17.672 1.00 94.00 101 ASN A O 1
ATOM 846 N N . ASP A 1 102 ? 6.550 3.156 -19.191 1.00 94.12 102 ASP A N 1
ATOM 847 C CA . ASP A 1 102 ? 5.478 2.154 -19.087 1.00 94.12 102 ASP A CA 1
ATOM 848 C C . ASP A 1 102 ? 5.319 1.638 -17.637 1.00 94.12 102 ASP A C 1
ATOM 850 O O . ASP A 1 102 ? 4.201 1.466 -17.155 1.00 94.12 102 ASP A O 1
ATOM 854 N N . LEU A 1 103 ? 6.426 1.391 -16.924 1.00 95.50 103 LEU A N 1
ATOM 855 C CA . LEU A 1 103 ? 6.401 0.921 -15.532 1.00 95.50 103 LEU A CA 1
ATOM 856 C C . LEU A 1 103 ? 5.967 2.007 -14.535 1.00 95.50 103 LEU A C 1
ATOM 858 O O . LEU A 1 103 ? 5.276 1.692 -13.565 1.00 95.50 103 LEU A O 1
ATOM 862 N N . ILE A 1 104 ? 6.366 3.261 -14.762 1.00 94.12 104 ILE A N 1
ATOM 863 C CA . ILE A 1 104 ? 5.947 4.422 -13.963 1.00 94.12 104 ILE A CA 1
ATOM 864 C C . ILE A 1 104 ? 4.450 4.675 -14.159 1.00 94.12 104 ILE A C 1
ATOM 866 O O . ILE A 1 104 ? 3.722 4.792 -13.175 1.00 94.12 104 ILE A O 1
ATOM 870 N N . ASP A 1 105 ? 3.980 4.671 -15.409 1.00 92.00 105 ASP A N 1
ATOM 871 C CA . ASP A 1 105 ? 2.574 4.871 -15.771 1.00 92.00 105 ASP A CA 1
ATOM 872 C C . ASP A 1 105 ? 1.671 3.803 -15.137 1.00 92.00 105 ASP A C 1
ATOM 874 O O . ASP A 1 105 ? 0.548 4.093 -14.742 1.00 92.00 105 ASP A O 1
ATOM 878 N N . LEU A 1 106 ? 2.166 2.568 -14.992 1.00 93.25 106 LEU A N 1
ATOM 879 C CA . LEU A 1 106 ? 1.466 1.472 -14.309 1.00 93.25 106 LEU A CA 1
ATOM 880 C C . LEU A 1 106 ? 1.657 1.470 -12.782 1.00 93.25 106 LEU A C 1
ATOM 882 O O . LEU A 1 106 ? 1.185 0.556 -12.099 1.00 93.25 106 LEU A O 1
ATOM 886 N N . GLY A 1 107 ? 2.367 2.457 -12.230 1.00 92.94 107 GLY A N 1
ATOM 887 C CA . GLY A 1 107 ? 2.643 2.578 -10.800 1.00 92.94 107 GLY A CA 1
ATOM 888 C C . GLY A 1 107 ? 3.394 1.376 -10.225 1.00 92.94 107 GLY A C 1
ATOM 889 O O . GLY A 1 107 ? 3.117 0.974 -9.095 1.00 92.94 107 GLY A O 1
ATOM 890 N N . LEU A 1 108 ? 4.278 0.757 -11.011 1.00 94.56 108 LEU A N 1
ATOM 891 C CA . LEU A 1 108 ? 5.099 -0.390 -10.606 1.00 94.56 108 LEU A CA 1
ATOM 892 C C . LEU A 1 108 ? 6.465 0.034 -10.068 1.00 94.56 108 LEU A C 1
ATOM 894 O O . LEU A 1 108 ? 7.046 -0.670 -9.240 1.00 94.56 108 LEU A O 1
ATOM 898 N N . ILE A 1 109 ? 6.969 1.177 -10.536 1.00 95.44 109 ILE A N 1
ATOM 899 C CA . ILE A 1 109 ? 8.212 1.780 -10.062 1.00 95.44 109 ILE A CA 1
ATOM 900 C C . ILE A 1 109 ? 8.044 3.285 -9.861 1.00 95.44 109 ILE A C 1
ATOM 902 O O . ILE A 1 109 ? 7.180 3.913 -10.471 1.00 95.44 109 ILE A O 1
ATOM 906 N N . TYR A 1 110 ? 8.936 3.861 -9.064 1.00 94.44 110 TYR A N 1
ATOM 907 C CA . TYR A 1 110 ? 9.168 5.299 -8.985 1.00 94.44 110 TYR A CA 1
ATOM 908 C C . TYR A 1 110 ? 10.655 5.588 -9.200 1.00 94.44 110 TYR A C 1
ATOM 910 O O . TYR A 1 110 ? 11.504 4.781 -8.815 1.00 94.44 110 TYR A O 1
ATOM 918 N N . ARG A 1 111 ? 11.000 6.705 -9.847 1.00 93.25 111 ARG A N 1
ATOM 919 C CA . ARG A 1 111 ? 12.393 7.044 -10.173 1.00 93.25 111 ARG A CA 1
ATOM 920 C C . ARG A 1 111 ? 12.702 8.485 -9.803 1.00 93.25 111 ARG A C 1
ATOM 922 O O . ARG A 1 111 ? 12.001 9.384 -10.247 1.00 93.25 111 ARG A O 1
ATOM 929 N N . ILE A 1 112 ? 13.797 8.699 -9.074 1.00 90.81 112 ILE A N 1
ATOM 930 C CA . ILE A 1 112 ? 14.279 10.040 -8.712 1.00 90.81 112 ILE A CA 1
ATOM 931 C C . ILE A 1 112 ? 15.707 10.267 -9.192 1.00 90.81 112 ILE A C 1
ATOM 933 O O . ILE A 1 112 ? 16.552 9.372 -9.129 1.00 90.81 112 ILE A O 1
ATOM 937 N N . HIS A 1 113 ? 15.979 11.495 -9.620 1.00 86.94 113 HIS A N 1
ATOM 938 C CA . HIS A 1 113 ? 17.328 11.998 -9.843 1.00 86.94 113 HIS A CA 1
ATOM 939 C C . HIS A 1 113 ? 17.717 12.889 -8.661 1.00 86.94 113 HIS A C 1
ATOM 941 O O . HIS A 1 113 ? 17.367 14.062 -8.614 1.00 86.94 113 HIS A O 1
ATOM 947 N N . ASP A 1 114 ? 18.447 12.336 -7.700 1.00 77.50 114 ASP A N 1
ATOM 948 C CA . ASP A 1 114 ? 18.897 13.015 -6.478 1.00 77.50 114 ASP A CA 1
ATOM 949 C C . ASP A 1 114 ? 20.293 13.645 -6.651 1.00 77.50 114 ASP A C 1
ATOM 951 O O . ASP A 1 114 ? 21.166 13.532 -5.794 1.00 77.50 114 ASP A O 1
ATOM 955 N N . GLY A 1 115 ? 20.544 14.259 -7.813 1.00 72.31 115 GLY A N 1
ATOM 956 C CA . GLY A 1 115 ? 21.854 14.827 -8.166 1.00 72.31 115 GLY A CA 1
ATOM 957 C C . GLY A 1 115 ? 22.949 13.786 -8.446 1.00 72.31 115 GLY A C 1
ATOM 958 O O . GLY A 1 115 ? 24.083 14.148 -8.764 1.00 72.31 115 GLY A O 1
ATOM 959 N N . LYS A 1 116 ? 22.628 12.489 -8.369 1.00 77.25 116 LYS A N 1
ATOM 960 C CA . LYS A 1 116 ? 23.528 11.391 -8.737 1.00 77.25 116 LYS A CA 1
ATOM 961 C C . LYS A 1 116 ? 23.566 11.164 -10.247 1.00 77.25 116 LYS A C 1
ATOM 963 O O . LYS A 1 116 ? 22.655 11.516 -10.995 1.00 77.25 116 LYS A O 1
ATOM 968 N N . LYS A 1 117 ? 24.642 10.502 -10.692 1.00 76.50 117 LYS A N 1
ATOM 969 C CA . LYS A 1 117 ? 24.875 10.135 -12.101 1.00 76.50 117 LYS A CA 1
ATOM 970 C C . LYS A 1 117 ? 23.810 9.186 -12.665 1.00 76.50 117 LYS A C 1
ATOM 972 O O . LYS A 1 117 ? 23.588 9.169 -13.871 1.00 76.50 117 LYS A O 1
ATOM 977 N N . SER A 1 118 ? 23.179 8.386 -11.810 1.00 85.50 118 SER A N 1
ATOM 978 C CA . SER A 1 118 ? 22.069 7.500 -12.153 1.00 85.50 118 SER A CA 1
ATOM 979 C C . SER A 1 118 ? 20.868 7.798 -11.265 1.00 85.50 118 SER A C 1
ATOM 981 O O . SER A 1 118 ? 21.021 8.201 -10.114 1.00 85.50 118 SER A O 1
ATOM 983 N N . ALA A 1 119 ? 19.669 7.598 -11.813 1.00 89.44 119 ALA A N 1
ATOM 984 C CA . ALA A 1 119 ? 18.451 7.688 -11.023 1.00 89.44 119 ALA A CA 1
ATOM 985 C C . ALA A 1 119 ? 18.387 6.538 -10.012 1.00 89.44 119 ALA A C 1
ATOM 987 O O . ALA A 1 119 ? 18.724 5.397 -10.346 1.00 89.44 119 ALA A O 1
ATOM 988 N N . THR A 1 120 ? 17.870 6.826 -8.823 1.00 93.31 120 THR A N 1
ATOM 989 C CA . THR A 1 120 ? 17.432 5.785 -7.892 1.00 93.31 120 THR A CA 1
ATOM 990 C C . THR A 1 120 ? 16.046 5.313 -8.323 1.00 93.31 120 THR A C 1
ATOM 992 O O . THR A 1 120 ? 15.148 6.130 -8.520 1.00 93.31 120 THR A O 1
ATOM 995 N N . THR A 1 121 ? 15.885 4.005 -8.510 1.00 95.38 121 THR A N 1
ATOM 996 C CA . THR A 1 121 ? 14.614 3.357 -8.855 1.00 95.38 121 THR A CA 1
ATOM 997 C C . THR A 1 121 ? 14.086 2.608 -7.641 1.00 95.38 121 THR A C 1
ATOM 999 O O . THR A 1 121 ? 14.814 1.807 -7.061 1.00 95.38 121 THR A O 1
ATOM 1002 N N . PHE A 1 122 ? 12.827 2.844 -7.291 1.00 94.19 122 PHE A N 1
ATOM 1003 C CA . PHE A 1 122 ? 12.104 2.199 -6.200 1.00 94.19 122 PHE A CA 1
ATOM 1004 C C . PHE A 1 122 ? 11.048 1.267 -6.782 1.00 94.19 122 PHE A C 1
ATOM 1006 O O . PHE A 1 122 ? 10.287 1.676 -7.662 1.00 94.19 122 PHE A O 1
ATOM 1013 N N . LEU A 1 123 ? 10.980 0.033 -6.288 1.00 93.69 123 LEU A N 1
ATOM 1014 C CA . LEU A 1 123 ? 9.834 -0.841 -6.534 1.00 93.69 123 LEU A CA 1
ATOM 1015 C C . LEU A 1 123 ? 8.640 -0.364 -5.700 1.00 93.69 123 LEU A C 1
ATOM 1017 O O . LEU A 1 123 ? 8.790 -0.089 -4.512 1.00 93.69 123 LEU A O 1
ATOM 1021 N N . LEU A 1 124 ? 7.458 -0.287 -6.314 1.00 93.25 124 LEU A N 1
ATOM 1022 C CA . LEU A 1 124 ? 6.225 0.095 -5.624 1.00 93.25 124 LEU A CA 1
ATOM 1023 C C . LEU A 1 124 ? 5.358 -1.133 -5.289 1.00 93.25 124 LEU A C 1
ATOM 1025 O O . LEU A 1 124 ? 5.412 -2.138 -6.007 1.00 93.25 124 LEU A O 1
ATOM 1029 N N . PRO A 1 125 ? 4.519 -1.062 -4.236 1.00 92.44 125 PRO A N 1
ATOM 1030 C CA . PRO A 1 125 ? 3.567 -2.120 -3.900 1.00 92.44 125 PRO A CA 1
ATOM 1031 C C . PRO A 1 125 ? 2.651 -2.493 -5.075 1.00 92.44 125 PRO A C 1
ATOM 1033 O O . PRO A 1 125 ? 2.194 -1.636 -5.838 1.00 92.44 125 PRO A O 1
ATOM 1036 N N . LEU A 1 126 ? 2.367 -3.790 -5.232 1.00 92.75 126 LEU A N 1
ATOM 1037 C CA . LEU A 1 126 ? 1.540 -4.313 -6.331 1.00 92.75 126 LEU A CA 1
ATOM 1038 C C . LEU A 1 126 ? 0.038 -4.318 -6.027 1.00 92.75 126 LEU A C 1
ATOM 1040 O O . LEU A 1 126 ? -0.769 -4.448 -6.951 1.00 92.75 126 LEU A O 1
ATOM 1044 N N . SER A 1 127 ? -0.329 -4.148 -4.762 1.00 92.75 127 SER A N 1
ATOM 1045 C CA . SER A 1 127 ? -1.693 -4.233 -4.251 1.00 92.75 127 SER A CA 1
ATOM 1046 C C . SER A 1 127 ? -1.885 -3.333 -3.046 1.00 92.75 127 SER A C 1
ATOM 1048 O O . SER A 1 127 ? -0.947 -2.672 -2.594 1.00 92.75 127 SER A O 1
ATOM 1050 N N . ASN A 1 128 ? -3.107 -3.349 -2.523 1.00 94.88 128 ASN A N 1
ATOM 1051 C CA . ASN A 1 128 ? -3.418 -2.713 -1.264 1.00 94.88 128 ASN A CA 1
ATOM 1052 C C . ASN A 1 128 ? -2.565 -3.302 -0.141 1.00 94.88 128 ASN A C 1
ATOM 1054 O O . ASN A 1 128 ? -2.202 -4.483 -0.154 1.00 94.88 128 ASN A O 1
ATOM 1058 N N . TYR A 1 129 ? -2.223 -2.450 0.812 1.00 94.50 129 TYR A N 1
ATOM 1059 C CA . TYR A 1 129 ? -1.470 -2.820 1.997 1.00 94.50 129 TYR A CA 1
ATOM 1060 C C . TYR A 1 129 ? -1.771 -1.825 3.106 1.00 94.50 129 TYR A C 1
ATOM 1062 O O . TYR A 1 129 ? -2.308 -0.742 2.863 1.00 94.50 129 TYR A O 1
ATOM 1070 N N . PHE A 1 130 ? -1.385 -2.180 4.325 1.00 95.75 130 PHE A N 1
ATOM 1071 C CA . PHE A 1 130 ? -1.470 -1.263 5.443 1.00 95.75 130 PHE A CA 1
ATOM 1072 C C . PHE A 1 130 ? -0.163 -1.196 6.222 1.00 95.75 130 PHE A C 1
ATOM 1074 O O . PHE A 1 130 ? 0.641 -2.132 6.219 1.00 95.75 130 PHE A O 1
ATOM 1081 N N . VAL A 1 131 ? 0.027 -0.076 6.908 1.00 93.62 131 VAL A N 1
ATOM 1082 C CA . VAL A 1 131 ? 1.115 0.141 7.859 1.00 93.62 131 VAL A CA 1
ATOM 1083 C C . VAL A 1 131 ? 0.543 0.582 9.199 1.00 93.62 131 VAL A C 1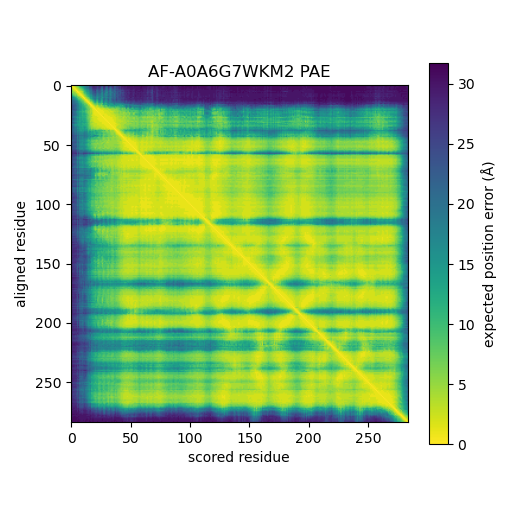
ATOM 1085 O O . VAL A 1 131 ? -0.490 1.248 9.255 1.00 93.62 131 VAL A O 1
ATOM 1088 N N . LYS A 1 132 ? 1.216 0.199 10.284 1.00 93.75 132 LYS A N 1
ATOM 1089 C CA . LYS A 1 132 ? 0.938 0.706 11.631 1.00 93.75 132 LYS A CA 1
ATOM 1090 C C . LYS A 1 132 ? 1.993 1.747 11.962 1.00 93.75 132 LYS A C 1
ATOM 1092 O O . LYS A 1 132 ? 3.182 1.466 11.813 1.00 93.75 132 LYS A O 1
ATOM 1097 N N . VAL A 1 133 ? 1.563 2.930 12.372 1.00 92.44 133 VAL A N 1
ATOM 1098 C CA . VAL A 1 133 ? 2.448 4.056 12.669 1.00 92.44 133 VAL A CA 1
ATOM 1099 C C . VAL A 1 133 ? 2.034 4.659 14.000 1.00 92.44 133 VAL A C 1
ATOM 1101 O O . VAL A 1 133 ? 0.848 4.765 14.289 1.00 92.44 133 VAL A O 1
ATOM 1104 N N . ILE A 1 134 ? 3.016 5.064 14.795 1.00 91.25 134 ILE A N 1
ATOM 1105 C CA . ILE A 1 134 ? 2.798 5.887 15.981 1.00 91.25 134 ILE A CA 1
ATOM 1106 C C . ILE A 1 134 ? 3.251 7.297 15.614 1.00 91.25 134 ILE A C 1
ATOM 1108 O O . ILE A 1 134 ? 4.366 7.472 15.116 1.00 91.25 134 ILE A O 1
ATOM 1112 N N . SER A 1 135 ? 2.383 8.286 15.810 1.00 88.62 135 SER A N 1
ATOM 1113 C CA . SER A 1 135 ? 2.714 9.696 15.598 1.00 88.62 135 SER A CA 1
ATOM 1114 C C . SER A 1 135 ? 2.140 10.533 16.734 1.00 88.62 135 SER A C 1
ATOM 1116 O O . SER A 1 135 ? 1.007 10.290 17.145 1.00 88.62 135 SER A O 1
ATOM 1118 N N . PRO A 1 136 ? 2.864 11.556 17.214 1.00 83.75 136 PRO A N 1
ATOM 1119 C CA . PRO A 1 136 ? 2.290 12.506 18.160 1.00 83.75 136 PRO A CA 1
ATOM 1120 C C . PRO A 1 136 ? 1.224 13.399 17.505 1.00 83.75 136 PRO A C 1
ATOM 1122 O O . PRO A 1 136 ? 0.365 13.923 18.200 1.00 83.75 136 PRO A O 1
ATOM 1125 N N . ASP A 1 137 ? 1.274 13.570 16.178 1.00 86.38 137 ASP A N 1
ATOM 1126 C CA . ASP A 1 137 ? 0.476 14.560 15.450 1.00 86.38 137 ASP A CA 1
ATOM 1127 C C . ASP A 1 137 ? -0.055 13.983 14.124 1.00 86.38 137 ASP A C 1
ATOM 1129 O O . ASP A 1 137 ? 0.707 13.442 13.307 1.00 86.38 137 ASP A O 1
ATOM 1133 N N . LEU A 1 138 ? -1.371 14.092 13.926 1.00 88.25 138 LEU A N 1
ATOM 1134 C CA . LEU A 1 138 ? -2.081 13.642 12.728 1.00 88.25 138 LEU A CA 1
ATOM 1135 C C . LEU A 1 138 ? -1.770 14.499 11.492 1.00 88.25 138 LEU A C 1
ATOM 1137 O O . LEU A 1 138 ? -1.445 13.963 10.429 1.00 88.25 138 LEU A O 1
ATOM 1141 N N . ASN A 1 139 ? -1.838 15.823 11.631 1.00 87.25 139 ASN A N 1
ATOM 1142 C CA . ASN A 1 139 ? -1.607 16.781 10.550 1.00 87.25 139 ASN A CA 1
ATOM 1143 C C . ASN A 1 139 ? -0.183 16.665 10.001 1.00 87.25 139 ASN A C 1
ATOM 1145 O O . ASN A 1 139 ? 0.026 16.618 8.788 1.00 87.25 139 ASN A O 1
ATOM 1149 N N . LYS A 1 140 ? 0.804 16.552 10.893 1.00 86.12 140 LYS A N 1
ATOM 1150 C CA . LYS A 1 140 ? 2.207 16.360 10.535 1.00 86.12 140 LYS A CA 1
ATOM 1151 C C . LYS A 1 140 ? 2.404 15.081 9.736 1.00 86.12 140 LYS A C 1
ATOM 1153 O O . LYS A 1 140 ? 3.150 15.103 8.763 1.00 86.12 140 LYS A O 1
ATOM 1158 N N . TYR A 1 141 ? 1.745 13.983 10.115 1.00 89.94 141 TYR A N 1
ATOM 1159 C CA . TYR A 1 141 ? 1.841 12.738 9.356 1.00 89.94 141 TYR A CA 1
ATOM 1160 C C . TYR A 1 141 ? 1.251 12.895 7.950 1.00 89.94 141 TYR A C 1
ATOM 1162 O O . TYR A 1 141 ? 1.918 12.547 6.975 1.00 89.94 141 TYR A O 1
ATOM 1170 N N . ILE A 1 142 ? 0.050 13.473 7.831 1.00 89.81 142 ILE A N 1
ATOM 1171 C CA . ILE A 1 142 ? -0.602 13.720 6.534 1.00 89.81 142 ILE A CA 1
ATOM 1172 C C . ILE A 1 142 ? 0.309 14.550 5.615 1.00 89.81 142 ILE A C 1
ATOM 1174 O O . ILE A 1 142 ? 0.477 14.202 4.450 1.00 89.81 142 ILE A O 1
ATOM 1178 N N . GLN A 1 143 ? 0.985 15.573 6.146 1.00 88.38 143 GLN A N 1
ATOM 1179 C CA . GLN A 1 143 ? 1.922 16.414 5.386 1.00 88.38 143 GLN A CA 1
ATOM 1180 C C . GLN A 1 143 ? 3.180 15.682 4.888 1.00 88.38 143 GLN A C 1
ATOM 1182 O O . GLN A 1 143 ? 3.865 16.194 4.005 1.00 88.38 143 GLN A O 1
ATOM 1187 N N . THR A 1 144 ? 3.512 14.504 5.431 1.00 88.38 144 THR A N 1
ATOM 1188 C CA . THR A 1 144 ? 4.631 13.686 4.924 1.00 88.38 144 THR A CA 1
ATOM 1189 C C . THR A 1 144 ? 4.258 12.800 3.737 1.00 88.38 144 THR A C 1
ATOM 1191 O O . THR A 1 144 ? 5.157 12.255 3.092 1.00 88.38 144 THR A O 1
ATOM 1194 N N . ALA A 1 145 ? 2.963 12.631 3.453 1.00 87.62 145 ALA A N 1
ATOM 1195 C CA . ALA A 1 145 ? 2.506 11.803 2.348 1.00 87.62 145 ALA A CA 1
ATOM 1196 C C . ALA A 1 145 ? 2.938 12.396 1.002 1.00 87.62 145 ALA A C 1
ATOM 1198 O O . ALA A 1 145 ? 2.975 13.612 0.811 1.00 87.62 145 ALA A O 1
ATOM 1199 N N . ASN A 1 146 ? 3.260 11.523 0.052 1.00 87.88 146 ASN A N 1
ATOM 1200 C CA . ASN A 1 146 ? 3.642 11.927 -1.294 1.00 87.88 146 ASN A CA 1
ATOM 1201 C C . ASN A 1 146 ? 2.584 11.437 -2.285 1.00 87.88 146 ASN A C 1
ATOM 1203 O O . ASN A 1 146 ? 2.457 10.233 -2.481 1.00 87.88 146 ASN A O 1
ATOM 1207 N N . THR A 1 147 ? 1.854 12.345 -2.931 1.00 88.56 147 THR A N 1
ATOM 1208 C CA . THR A 1 147 ? 0.734 11.995 -3.825 1.00 88.56 147 THR A CA 1
ATOM 1209 C C . THR A 1 147 ? 1.163 11.165 -5.038 1.00 88.56 147 THR A C 1
ATOM 1211 O O . THR A 1 147 ? 0.438 10.257 -5.447 1.00 88.56 147 THR A O 1
ATOM 1214 N N . ASP A 1 148 ? 2.379 11.366 -5.558 1.00 84.88 148 ASP A N 1
ATOM 1215 C CA . ASP A 1 148 ? 2.914 10.564 -6.666 1.00 84.88 148 ASP A CA 1
ATOM 1216 C C . ASP A 1 148 ? 3.173 9.104 -6.264 1.00 84.88 148 ASP A C 1
ATOM 1218 O O . ASP A 1 148 ? 3.142 8.208 -7.114 1.00 84.88 148 ASP A O 1
ATOM 1222 N N . ILE A 1 149 ? 3.438 8.836 -4.984 1.00 87.00 149 ILE A N 1
ATOM 1223 C CA . ILE A 1 149 ? 3.765 7.500 -4.467 1.00 87.00 149 ILE A CA 1
ATOM 1224 C C . ILE A 1 149 ? 2.551 6.870 -3.780 1.00 87.00 149 ILE A C 1
ATOM 1226 O O . ILE 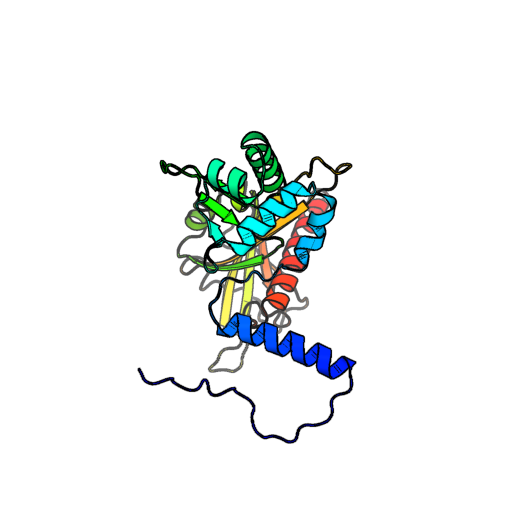A 1 149 ? 2.122 5.783 -4.172 1.00 87.00 149 ILE A O 1
ATOM 1230 N N . ASP A 1 150 ? 2.017 7.556 -2.776 1.00 89.19 150 ASP A N 1
ATOM 1231 C CA . ASP A 1 150 ? 0.959 7.097 -1.880 1.00 89.19 150 ASP A CA 1
ATOM 1232 C C . ASP A 1 150 ? -0.442 7.262 -2.488 1.00 89.19 150 ASP A C 1
ATOM 1234 O O . ASP A 1 150 ? -1.339 6.482 -2.168 1.00 89.19 150 ASP A O 1
ATOM 1238 N N . GLY A 1 151 ? -0.619 8.223 -3.400 1.00 92.00 151 GLY A N 1
ATOM 1239 C CA . GLY A 1 151 ? -1.924 8.639 -3.911 1.00 92.00 151 GLY A CA 1
ATOM 1240 C C . GLY A 1 151 ? -2.570 9.746 -3.077 1.00 92.00 151 GLY A C 1
ATOM 1241 O O . GLY A 1 151 ? -1.953 10.311 -2.173 1.00 92.00 151 GLY A O 1
ATOM 1242 N N . GLU A 1 152 ? -3.822 10.055 -3.397 1.00 93.00 152 GLU A N 1
ATOM 1243 C CA . GLU A 1 152 ? -4.595 11.102 -2.723 1.00 93.00 152 GLU A CA 1
ATOM 1244 C C . GLU A 1 152 ? -5.177 10.582 -1.408 1.00 93.00 152 GLU A C 1
ATOM 1246 O O . GLU A 1 152 ? -5.618 9.433 -1.334 1.00 93.00 152 GLU A O 1
ATOM 1251 N N . LEU A 1 153 ? -5.216 11.417 -0.369 1.00 92.81 153 LEU A N 1
ATOM 1252 C CA . LEU A 1 153 ? -5.921 11.081 0.867 1.00 92.81 153 LEU A CA 1
ATOM 1253 C C . LEU A 1 153 ? -7.433 11.117 0.604 1.00 92.81 153 LEU A C 1
ATOM 1255 O O . LEU A 1 153 ? -7.995 12.184 0.383 1.00 92.81 153 LEU A O 1
ATOM 1259 N N . VAL A 1 154 ? -8.094 9.959 0.642 1.00 90.81 154 VAL A N 1
ATOM 1260 C CA . VAL A 1 154 ? -9.529 9.836 0.318 1.00 90.81 154 VAL A CA 1
ATOM 1261 C C . VAL A 1 154 ? -10.424 9.627 1.535 1.00 90.81 154 VA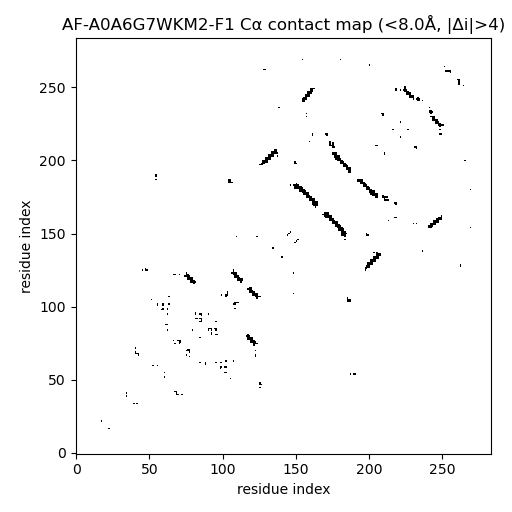L A C 1
ATOM 1263 O O . VAL A 1 154 ? -11.632 9.825 1.445 1.00 90.81 154 VAL A O 1
ATOM 1266 N N . SER A 1 155 ? -9.871 9.214 2.680 1.00 89.88 155 SER A N 1
ATOM 1267 C CA . SER A 1 155 ? -10.656 9.084 3.912 1.00 89.88 155 SER A CA 1
ATOM 1268 C C . SER A 1 155 ? -9.808 9.202 5.172 1.00 89.88 155 SER A C 1
ATOM 1270 O O . SER A 1 155 ? -8.720 8.622 5.240 1.00 89.88 155 SER A O 1
ATOM 1272 N N . VAL A 1 156 ? -10.377 9.831 6.202 1.00 92.19 156 VAL A N 1
ATOM 1273 C CA . VAL A 1 156 ? -9.860 9.834 7.574 1.00 92.19 156 VAL A CA 1
ATOM 1274 C C . VAL A 1 156 ? -10.944 9.312 8.510 1.00 92.19 156 VAL A C 1
ATOM 1276 O O . VAL A 1 156 ? -12.042 9.863 8.582 1.00 92.19 156 VAL A O 1
ATOM 1279 N N . ILE A 1 157 ? -10.651 8.220 9.212 1.00 92.50 157 ILE A N 1
ATOM 1280 C CA . ILE A 1 157 ? -11.614 7.546 10.084 1.00 92.50 157 ILE A CA 1
ATOM 1281 C C . ILE A 1 157 ? -10.993 7.376 11.463 1.00 92.50 157 ILE A C 1
ATOM 1283 O O . ILE A 1 157 ? -9.947 6.754 11.606 1.00 92.50 157 ILE A O 1
ATOM 1287 N N . HIS A 1 158 ? -11.644 7.892 12.494 1.00 93.62 158 HIS A N 1
ATOM 1288 C CA . HIS A 1 158 ? -11.298 7.599 13.874 1.00 93.62 158 HIS A CA 1
ATOM 1289 C C . HIS A 1 158 ? -11.953 6.276 14.281 1.00 93.62 158 HIS A C 1
ATOM 1291 O O . HIS A 1 158 ? -13.162 6.207 14.478 1.00 93.62 158 HIS A O 1
ATOM 1297 N N . LEU A 1 159 ? -11.145 5.224 14.397 1.00 94.12 159 LEU A N 1
ATOM 1298 C CA . LEU A 1 159 ? -11.566 3.914 14.872 1.00 94.12 159 LEU A CA 1
ATOM 1299 C C . LEU A 1 159 ? -11.394 3.819 16.391 1.00 94.12 159 LEU A C 1
ATOM 1301 O O . LEU A 1 159 ? -10.282 3.931 16.911 1.00 94.12 159 LEU A O 1
ATOM 1305 N N . PHE A 1 160 ? -12.496 3.544 17.078 1.00 93.81 160 PHE A N 1
ATOM 1306 C CA . PHE A 1 160 ? -12.546 3.235 18.500 1.00 93.81 160 PHE A CA 1
ATOM 1307 C C . PHE A 1 160 ? -12.844 1.746 18.702 1.00 93.81 160 PHE A C 1
ATOM 1309 O O . PHE A 1 160 ? -13.671 1.163 18.003 1.00 93.81 160 PHE A O 1
ATOM 1316 N N . GLN A 1 161 ? -12.218 1.115 19.690 1.00 92.75 161 GLN A N 1
ATOM 1317 C CA . GLN A 1 161 ? -12.578 -0.232 20.109 1.00 92.75 161 GLN A CA 1
ATOM 1318 C C . GLN A 1 161 ? -12.341 -0.436 21.603 1.00 92.75 161 GLN A C 1
ATOM 1320 O O . GLN A 1 161 ? -11.260 -0.154 22.114 1.00 92.75 161 GLN A O 1
ATOM 1325 N N . TRP A 1 162 ? -13.314 -1.031 22.289 1.00 92.38 162 TRP A N 1
ATOM 1326 C CA . TRP A 1 162 ? -13.094 -1.548 23.634 1.00 92.38 162 TRP A CA 1
ATOM 1327 C C . TRP A 1 162 ? -12.215 -2.798 23.595 1.00 92.38 162 TRP A C 1
ATOM 1329 O O . TRP A 1 162 ? -12.462 -3.737 22.835 1.00 92.38 162 TRP A O 1
ATOM 1339 N N . ARG A 1 163 ? -11.181 -2.837 24.431 1.00 91.06 163 ARG A N 1
ATOM 1340 C CA . ARG A 1 163 ? -10.231 -3.945 24.544 1.00 91.06 163 ARG A CA 1
ATOM 1341 C C . ARG A 1 163 ? -10.309 -4.591 25.912 1.00 91.06 163 ARG A C 1
ATOM 1343 O O . ARG A 1 163 ? -10.613 -3.939 26.906 1.00 91.06 163 ARG A O 1
ATOM 1350 N N . LYS A 1 164 ? -10.002 -5.890 25.931 1.00 89.94 164 LYS A N 1
ATOM 1351 C CA . LYS A 1 164 ? -9.918 -6.667 27.162 1.00 89.94 164 LYS A CA 1
ATOM 1352 C C . LYS A 1 164 ? -8.787 -6.115 28.026 1.00 89.94 164 LYS A C 1
ATOM 1354 O O . LYS A 1 164 ? -7.630 -6.112 27.609 1.00 89.94 164 LYS A O 1
ATOM 1359 N N . ASN A 1 165 ? -9.140 -5.699 29.227 1.00 87.19 165 ASN A N 1
ATOM 1360 C CA . ASN A 1 165 ? -8.226 -5.281 30.263 1.00 87.19 165 ASN A CA 1
ATOM 1361 C C . ASN A 1 165 ? -7.513 -6.500 30.846 1.00 87.19 165 ASN A C 1
ATOM 1363 O O . ASN A 1 165 ? -8.142 -7.497 31.217 1.00 87.19 165 ASN A O 1
ATOM 1367 N N . SER A 1 166 ? -6.186 -6.421 30.912 1.00 83.56 166 SER A N 1
ATOM 1368 C CA . SER A 1 166 ? -5.339 -7.503 31.412 1.00 83.56 166 SER A CA 1
ATOM 1369 C C . SER A 1 166 ? -5.566 -7.825 32.888 1.00 83.56 166 SER A C 1
ATOM 1371 O O . SER A 1 166 ? -5.256 -8.936 33.303 1.00 83.56 166 SER A O 1
ATOM 1373 N N . GLU A 1 167 ? -6.084 -6.879 33.673 1.00 86.62 167 GLU A N 1
ATOM 1374 C CA . GLU A 1 167 ? -6.262 -7.025 35.122 1.00 86.62 167 GLU A CA 1
ATOM 1375 C C . GLU A 1 167 ? -7.666 -7.503 35.509 1.00 86.62 167 GLU A C 1
ATOM 1377 O O . GLU A 1 167 ? -7.805 -8.287 36.444 1.00 86.62 167 GLU A O 1
ATOM 1382 N N . LYS A 1 168 ? -8.706 -7.044 34.799 1.00 85.81 168 LYS A N 1
ATOM 1383 C CA . LYS A 1 168 ? -10.117 -7.280 35.168 1.00 85.81 168 LYS A CA 1
ATOM 1384 C C . LYS A 1 168 ? -10.850 -8.289 34.291 1.00 85.81 168 LYS A C 1
ATOM 1386 O O . LYS A 1 168 ? -11.987 -8.630 34.578 1.00 85.81 168 LYS A O 1
ATOM 1391 N N . GLU A 1 169 ? -10.235 -8.726 33.196 1.00 82.56 169 GLU A N 1
ATOM 1392 C CA . GLU A 1 169 ? -10.868 -9.531 32.142 1.00 82.56 169 GLU A CA 1
ATOM 1393 C C . GLU A 1 169 ? -12.093 -8.903 31.445 1.00 82.56 169 GLU A C 1
ATOM 1395 O O . GLU A 1 169 ? -12.718 -9.545 30.599 1.00 82.56 169 GLU A O 1
ATOM 1400 N N . GLU A 1 170 ? -12.394 -7.638 31.726 1.00 86.12 170 GLU A N 1
ATOM 1401 C CA . GLU A 1 170 ? -13.491 -6.874 31.134 1.00 86.12 170 GLU A CA 1
ATOM 1402 C C . GLU A 1 170 ? -13.031 -6.089 29.898 1.00 86.12 170 GLU A C 1
ATOM 1404 O O . GLU A 1 170 ? -11.862 -5.733 29.768 1.00 86.12 170 GLU A O 1
ATOM 1409 N N . TYR A 1 171 ? -13.949 -5.807 28.970 1.00 86.94 171 TYR A N 1
ATOM 1410 C CA . TYR A 1 171 ? -13.681 -4.970 27.795 1.00 86.94 171 TYR A CA 1
ATOM 1411 C C . TYR A 1 171 ? -13.928 -3.490 28.120 1.00 86.94 171 TYR A C 1
ATOM 1413 O O . TYR A 1 171 ? -14.887 -2.896 27.630 1.00 86.94 171 TYR A O 1
ATOM 1421 N N . ASP A 1 172 ? -13.082 -2.919 28.979 1.00 88.06 172 ASP A N 1
ATOM 1422 C CA . ASP A 1 172 ? -13.172 -1.532 29.463 1.00 88.06 172 ASP A CA 1
ATOM 1423 C C . ASP A 1 172 ? -11.947 -0.672 29.094 1.00 88.06 172 ASP A C 1
ATOM 1425 O O . ASP A 1 172 ? -11.892 0.507 29.438 1.00 88.06 172 ASP A O 1
ATOM 1429 N N . GLN A 1 173 ? -10.971 -1.225 28.364 1.00 91.25 173 GLN A N 1
ATOM 1430 C CA . GLN A 1 173 ? -9.783 -0.483 27.950 1.00 91.25 173 GLN A CA 1
ATOM 1431 C C . GLN A 1 173 ? -10.006 0.181 26.579 1.00 91.25 173 GLN A C 1
ATOM 1433 O O . GLN A 1 173 ? -10.209 -0.538 25.597 1.00 91.25 173 GLN A O 1
ATOM 1438 N N . PRO A 1 174 ? -9.950 1.519 26.458 1.00 92.12 174 PRO A N 1
ATOM 1439 C CA . PRO A 1 174 ? -10.124 2.184 25.173 1.00 92.12 174 PRO A CA 1
ATOM 1440 C C . PRO A 1 174 ? -8.932 1.915 24.246 1.00 92.12 174 PRO A C 1
ATOM 1442 O O . PRO A 1 174 ? -7.769 1.913 24.659 1.00 92.12 174 PRO A O 1
ATOM 1445 N N . TYR A 1 175 ? -9.222 1.690 22.968 1.00 92.81 175 TYR A N 1
ATOM 1446 C CA . TYR A 1 175 ? -8.231 1.640 21.902 1.00 92.81 175 TYR A CA 1
ATOM 1447 C C . TYR A 1 175 ? -8.662 2.551 20.763 1.00 92.81 175 TYR A C 1
ATOM 1449 O O . TYR A 1 175 ? -9.672 2.294 20.111 1.00 92.81 175 TYR A O 1
ATOM 1457 N N . ASN A 1 176 ? -7.867 3.591 20.534 1.00 93.94 176 ASN A N 1
ATOM 1458 C CA . ASN A 1 176 ? -8.123 4.637 19.558 1.00 93.94 176 ASN A CA 1
ATOM 1459 C C . ASN A 1 176 ? -7.037 4.620 18.487 1.00 93.94 176 ASN A C 1
ATOM 1461 O O . ASN A 1 176 ? -5.848 4.670 18.811 1.00 93.94 176 ASN A O 1
ATOM 1465 N N . VAL A 1 177 ? -7.440 4.567 17.219 1.00 94.50 177 VAL A N 1
ATOM 1466 C CA . VAL A 1 177 ? -6.545 4.730 16.066 1.00 94.50 177 VAL A CA 1
ATOM 1467 C C . VAL A 1 177 ? -7.215 5.555 14.986 1.00 94.50 177 VAL A C 1
ATOM 1469 O O . VAL A 1 177 ? -8.429 5.504 14.816 1.00 94.50 177 VAL A O 1
ATOM 1472 N N . VAL A 1 178 ? -6.424 6.283 14.209 1.00 94.31 178 VAL A N 1
ATOM 1473 C CA . VAL A 1 178 ? -6.896 6.930 12.988 1.00 94.31 178 VAL A CA 1
ATOM 1474 C C . VAL A 1 178 ? -6.512 6.072 11.796 1.00 94.31 178 VAL A C 1
ATOM 1476 O O . VAL A 1 178 ? -5.339 5.801 11.565 1.00 94.31 178 VAL A O 1
ATOM 1479 N N . LEU A 1 179 ? -7.506 5.643 11.034 1.00 94.88 179 LEU A N 1
ATOM 1480 C CA . LEU A 1 179 ? -7.338 5.009 9.743 1.00 94.88 179 LEU A CA 1
ATOM 1481 C C . LEU A 1 179 ? -7.304 6.084 8.652 1.00 94.88 179 LEU A C 1
ATOM 1483 O O . LEU A 1 179 ? -8.309 6.741 8.378 1.00 94.88 179 LEU A O 1
ATOM 1487 N N . LEU A 1 180 ? -6.148 6.232 8.012 1.00 93.88 180 LEU A N 1
ATOM 1488 C CA . LEU A 1 180 ? -5.990 7.022 6.792 1.00 93.88 180 LEU A CA 1
ATOM 1489 C C . LEU A 1 180 ? -6.030 6.091 5.586 1.00 93.88 180 LEU A C 1
ATOM 1491 O O . LEU A 1 180 ? -5.320 5.084 5.572 1.00 93.88 180 LEU A O 1
ATOM 1495 N N . THR A 1 181 ? -6.804 6.449 4.565 1.00 94.50 181 THR A N 1
ATOM 1496 C CA . THR A 1 181 ? -6.783 5.758 3.271 1.00 94.50 181 THR A CA 1
ATOM 1497 C C . THR A 1 181 ? -6.222 6.696 2.221 1.00 94.50 181 THR A C 1
ATOM 1499 O O . THR A 1 181 ? -6.843 7.709 1.903 1.00 94.50 181 THR A O 1
ATOM 1502 N N . PHE A 1 182 ? -5.076 6.333 1.654 1.00 94.00 182 PHE A N 1
ATOM 1503 C CA . PHE A 1 182 ? -4.551 6.961 0.448 1.00 94.00 182 PHE A CA 1
ATOM 1504 C C . PHE A 1 182 ? -4.903 6.088 -0.754 1.00 94.00 182 PHE A C 1
ATOM 1506 O O . PHE A 1 182 ? -4.680 4.878 -0.709 1.00 94.00 182 PHE A O 1
ATOM 1513 N N . GLU A 1 183 ? -5.465 6.671 -1.809 1.00 94.19 183 GLU A N 1
ATOM 1514 C CA . GLU A 1 183 ? -5.837 5.971 -3.036 1.00 94.19 183 GLU A CA 1
ATOM 1515 C C . GLU A 1 183 ? -5.058 6.522 -4.228 1.00 94.19 183 GLU A C 1
ATOM 1517 O O . GLU A 1 183 ? -5.167 7.689 -4.605 1.00 94.19 183 GLU A O 1
ATOM 1522 N N . LYS A 1 184 ? -4.303 5.638 -4.880 1.00 94.19 184 LYS A N 1
ATOM 1523 C CA . LYS A 1 184 ? -3.675 5.905 -6.167 1.00 94.19 184 LYS A CA 1
ATOM 1524 C C . LYS A 1 184 ? -4.510 5.288 -7.279 1.00 94.19 184 LYS A C 1
ATOM 1526 O O . LYS A 1 184 ? -4.643 4.063 -7.364 1.00 94.19 184 LYS A O 1
ATOM 1531 N N . THR A 1 185 ? -5.025 6.145 -8.153 1.00 94.00 185 THR A N 1
ATOM 1532 C CA . THR A 1 185 ? -5.766 5.748 -9.352 1.00 94.00 185 THR A CA 1
ATOM 1533 C C . THR A 1 185 ? -4.836 5.742 -10.559 1.00 94.00 185 THR A C 1
ATOM 1535 O O . THR A 1 185 ? -4.148 6.717 -10.845 1.00 94.00 185 THR A O 1
ATOM 1538 N N . ILE A 1 186 ? -4.799 4.619 -11.265 1.00 92.56 186 ILE A N 1
ATOM 1539 C CA . ILE A 1 186 ? -3.940 4.387 -12.422 1.00 92.56 186 ILE A CA 1
ATOM 1540 C C . ILE A 1 186 ? -4.837 4.087 -13.618 1.00 92.56 186 ILE A C 1
ATOM 1542 O O . ILE A 1 186 ? -5.729 3.242 -13.529 1.00 92.56 186 ILE A O 1
ATOM 1546 N N . HIS A 1 187 ? -4.556 4.749 -14.739 1.00 90.62 187 HIS A N 1
ATOM 1547 C CA . HIS A 1 187 ? -5.260 4.585 -16.010 1.00 90.62 187 HIS A CA 1
ATOM 1548 C C . HIS A 1 187 ? -4.312 3.948 -17.041 1.00 90.62 187 HIS A C 1
ATOM 1550 O O . HIS A 1 187 ? -3.573 4.665 -17.725 1.00 90.62 187 HIS A O 1
ATOM 1556 N N . PRO A 1 188 ? -4.269 2.607 -17.152 1.00 86.94 188 PRO A N 1
ATOM 1557 C CA . PRO A 1 188 ? -3.393 1.928 -18.094 1.00 86.94 188 PRO A CA 1
ATOM 1558 C C . PRO A 1 188 ? -3.746 2.290 -19.538 1.00 86.94 188 PRO A C 1
ATOM 1560 O O . PRO A 1 188 ? -4.852 2.021 -20.013 1.00 86.94 188 PRO A O 1
ATOM 1563 N N . LYS A 1 189 ? -2.766 2.825 -20.270 1.00 81.62 189 LYS A N 1
ATOM 1564 C CA . LYS A 1 189 ? -2.911 3.230 -21.680 1.00 81.62 189 LYS A CA 1
ATOM 1565 C C . LYS A 1 189 ? -3.323 2.081 -22.606 1.00 81.62 189 LYS A C 1
ATOM 1567 O O . LYS A 1 189 ? -3.850 2.331 -23.683 1.00 81.62 189 LYS A O 1
ATOM 1572 N N . GLN A 1 190 ? -3.037 0.834 -22.226 1.00 74.81 190 GLN A N 1
ATOM 1573 C CA . GLN A 1 190 ? -3.296 -0.357 -23.041 1.00 74.81 190 GLN A CA 1
ATOM 1574 C C . GLN A 1 190 ? -4.719 -0.927 -22.883 1.00 74.81 190 GLN A C 1
ATOM 1576 O O . GLN A 1 190 ? -5.016 -1.953 -23.488 1.00 74.81 190 GLN A O 1
ATOM 1581 N N . THR A 1 191 ? -5.587 -0.305 -22.079 1.00 76.25 191 THR A N 1
ATOM 1582 C CA . THR A 1 191 ? -6.925 -0.838 -21.764 1.00 76.25 191 THR A CA 1
ATOM 1583 C C . THR A 1 191 ? -8.040 0.052 -22.298 1.00 76.25 191 THR A C 1
ATOM 1585 O O . THR A 1 191 ? -7.869 1.263 -22.429 1.00 76.25 191 THR A O 1
ATOM 1588 N N . ASN A 1 192 ? -9.211 -0.539 -22.553 1.00 74.62 192 ASN A N 1
ATOM 1589 C CA . ASN A 1 192 ? -10.437 0.193 -22.890 1.00 74.62 192 ASN A CA 1
ATOM 1590 C C . ASN A 1 192 ? -11.051 0.849 -21.637 1.00 74.62 192 ASN A C 1
ATOM 1592 O O . ASN A 1 192 ? -12.194 0.574 -21.282 1.00 74.62 192 ASN A O 1
ATOM 1596 N N . GLY A 1 193 ? -10.280 1.696 -20.952 1.00 77.00 193 GLY A N 1
ATOM 1597 C CA . GLY A 1 193 ? -10.737 2.432 -19.774 1.00 77.00 193 GLY A CA 1
ATOM 1598 C C . GLY A 1 193 ? -10.767 1.623 -18.476 1.00 77.00 193 GLY A C 1
ATOM 1599 O O . GLY A 1 193 ? -11.469 2.022 -17.550 1.00 77.00 193 GLY A O 1
ATOM 1600 N N . GLU A 1 194 ? -10.023 0.515 -18.374 1.00 83.81 194 GLU A N 1
ATOM 1601 C CA . GLU A 1 194 ? -9.858 -0.141 -17.074 1.00 83.81 194 GLU A CA 1
ATOM 1602 C C . GLU A 1 194 ? -9.095 0.784 -16.123 1.00 83.81 194 GLU A C 1
ATOM 1604 O O . GLU A 1 194 ? -8.195 1.524 -16.520 1.00 83.81 194 GLU A O 1
ATOM 1609 N N . ILE A 1 195 ? -9.458 0.738 -14.846 1.00 90.38 195 ILE A N 1
ATOM 1610 C CA . ILE A 1 195 ? -8.837 1.551 -13.806 1.00 90.38 195 ILE A CA 1
ATOM 1611 C C . ILE A 1 195 ? -8.230 0.617 -12.770 1.00 90.38 195 ILE A C 1
ATOM 1613 O O . ILE A 1 195 ? -8.864 -0.326 -12.292 1.00 90.38 195 ILE A O 1
ATOM 1617 N N . ILE A 1 196 ? -6.984 0.890 -12.394 1.00 91.50 196 ILE A N 1
ATOM 1618 C CA . ILE A 1 196 ? -6.331 0.210 -11.283 1.00 91.50 196 ILE A CA 1
ATOM 1619 C C . ILE A 1 196 ? -6.281 1.167 -10.109 1.00 91.50 196 ILE A C 1
ATOM 1621 O O . ILE A 1 196 ? -5.579 2.170 -10.151 1.00 91.50 196 ILE A O 1
ATOM 1625 N N . LYS A 1 197 ? -6.992 0.816 -9.043 1.00 92.44 197 LYS A N 1
ATOM 1626 C CA . LYS A 1 197 ? -6.874 1.485 -7.752 1.00 92.44 197 LYS A CA 1
ATOM 1627 C C . LYS A 1 197 ? -5.924 0.697 -6.859 1.00 92.44 197 LYS A C 1
ATOM 1629 O O . LYS A 1 197 ? -6.019 -0.532 -6.795 1.00 92.44 197 LYS A O 1
ATOM 1634 N N . LYS A 1 198 ? -4.999 1.401 -6.212 1.00 94.06 198 LYS A N 1
ATOM 1635 C CA . LYS A 1 198 ? -4.151 0.885 -5.132 1.00 94.06 198 LYS A CA 1
ATOM 1636 C C . LYS A 1 198 ? -4.388 1.738 -3.903 1.00 94.06 198 LYS A C 1
ATOM 1638 O O . LYS A 1 198 ? -4.308 2.959 -3.999 1.00 94.06 198 LYS A O 1
ATOM 1643 N N . LYS A 1 199 ? -4.643 1.099 -2.769 1.00 95.19 199 LYS A N 1
ATOM 1644 C CA . LYS A 1 199 ? -4.880 1.779 -1.501 1.00 95.19 199 LYS A CA 1
ATOM 1645 C C . LYS A 1 199 ? -3.757 1.494 -0.512 1.00 95.19 199 LYS A C 1
ATOM 1647 O O . LYS A 1 199 ? -3.404 0.338 -0.275 1.00 95.19 199 LYS A O 1
ATOM 1652 N N . LYS A 1 200 ? -3.205 2.551 0.074 1.00 95.81 200 LYS A N 1
ATOM 1653 C CA . LYS A 1 200 ? -2.340 2.477 1.251 1.00 95.81 200 LYS A CA 1
ATOM 1654 C C . LYS A 1 200 ? -3.181 2.864 2.455 1.00 95.81 200 LYS A C 1
ATOM 1656 O O . LYS A 1 200 ? -3.641 3.999 2.556 1.00 95.81 200 LYS A O 1
ATOM 1661 N N . TYR A 1 201 ? -3.337 1.928 3.377 1.00 95.94 201 TYR A N 1
ATOM 1662 C CA . TYR A 1 201 ? -3.986 2.186 4.651 1.00 95.94 201 TYR A CA 1
ATOM 1663 C C . TYR A 1 201 ? -2.941 2.487 5.726 1.00 95.94 201 TYR A C 1
ATOM 1665 O O . TYR A 1 201 ? -1.908 1.820 5.820 1.00 95.94 201 TYR A O 1
ATOM 1673 N N . VAL A 1 202 ? -3.198 3.479 6.564 1.00 95.38 202 VAL A N 1
ATOM 1674 C CA . VAL A 1 202 ? -2.351 3.794 7.716 1.00 95.38 202 VAL A CA 1
ATOM 1675 C C . VAL A 1 202 ? -3.206 3.694 8.959 1.00 95.38 202 VAL A C 1
ATOM 1677 O O . VAL A 1 202 ? -4.131 4.478 9.123 1.00 95.38 202 VAL A O 1
ATOM 1680 N N . LEU A 1 203 ? -2.888 2.739 9.829 1.00 94.88 203 LEU A N 1
ATOM 1681 C CA . LEU A 1 203 ? -3.390 2.710 11.196 1.00 94.88 203 LEU A CA 1
ATOM 1682 C C . LEU A 1 203 ? -2.454 3.556 12.058 1.00 94.88 203 LEU A C 1
ATOM 1684 O O . LEU A 1 203 ? -1.359 3.111 12.415 1.00 94.88 203 LEU A O 1
ATOM 1688 N N . LEU A 1 204 ? -2.875 4.781 12.339 1.00 93.88 204 LEU A N 1
ATOM 1689 C CA . LEU A 1 204 ? -2.128 5.767 13.099 1.00 93.88 204 LEU A CA 1
ATOM 1690 C C . LEU A 1 204 ? -2.573 5.757 14.565 1.00 93.88 204 LEU A C 1
ATOM 1692 O O . LEU A 1 204 ? -3.698 6.131 14.887 1.00 93.88 204 LEU A O 1
ATOM 1696 N N . GLU A 1 205 ? -1.685 5.345 15.461 1.00 91.81 205 GLU A N 1
ATOM 1697 C CA . GLU A 1 205 ? -1.850 5.527 16.904 1.00 91.81 205 GLU A CA 1
ATOM 1698 C C . GLU A 1 205 ? -1.390 6.947 17.265 1.00 91.81 205 GLU A C 1
ATOM 1700 O O . GLU A 1 205 ? -0.211 7.277 17.107 1.00 91.81 205 GLU A O 1
ATOM 1705 N N . ILE A 1 206 ? -2.335 7.791 17.698 1.00 84.50 206 ILE A N 1
ATOM 1706 C CA . ILE A 1 206 ? -2.068 9.172 18.122 1.00 84.50 206 ILE A CA 1
ATOM 1707 C C . ILE A 1 206 ? -1.906 9.200 19.638 1.00 84.50 206 ILE A C 1
ATOM 1709 O O . ILE A 1 206 ? -2.816 8.814 20.374 1.00 84.50 206 ILE A O 1
ATOM 1713 N N . GLU A 1 207 ? -0.755 9.673 20.108 1.00 74.94 207 GLU A N 1
ATOM 1714 C CA . GLU A 1 207 ? -0.394 9.578 21.527 1.00 74.94 207 GLU A CA 1
ATOM 1715 C C . GLU A 1 207 ? -1.111 10.591 22.431 1.00 74.94 207 GLU A C 1
ATOM 1717 O O . GLU A 1 207 ? -1.299 10.300 23.611 1.00 74.94 207 GLU A O 1
ATOM 1722 N N . GLU A 1 208 ? -1.535 11.744 21.907 1.00 74.69 208 GLU A N 1
ATOM 1723 C CA . GLU A 1 208 ? -2.022 12.848 22.750 1.00 74.69 208 GLU A CA 1
ATOM 1724 C C . GLU A 1 208 ? -3.513 13.170 22.558 1.00 74.69 208 GLU A C 1
ATOM 1726 O O . GLU A 1 208 ? -4.228 13.379 23.534 1.00 74.69 208 GLU A O 1
ATOM 1731 N N . GLU A 1 209 ? -4.022 13.186 21.324 1.00 80.19 209 GLU A N 1
ATOM 1732 C CA . GLU A 1 209 ? -5.316 13.830 21.032 1.00 80.19 209 GLU A CA 1
ATOM 1733 C C . GLU A 1 209 ? -6.542 12.946 21.277 1.00 80.19 209 GLU A C 1
ATOM 1735 O O . GLU A 1 209 ? -7.603 13.450 21.641 1.00 80.19 209 GLU A O 1
ATOM 1740 N N . ILE A 1 210 ? -6.409 11.639 21.041 1.00 87.12 210 ILE A N 1
ATOM 1741 C CA . ILE A 1 210 ? -7.514 10.669 21.126 1.00 87.12 210 ILE A CA 1
ATOM 1742 C C . ILE A 1 210 ? -7.187 9.477 22.017 1.00 87.12 210 ILE A C 1
ATOM 1744 O O . ILE A 1 210 ? -8.019 8.596 22.177 1.00 87.12 210 ILE A O 1
ATOM 1748 N N . LYS A 1 211 ? -5.991 9.422 22.609 1.00 84.75 211 LYS A N 1
ATOM 1749 C CA . LYS A 1 211 ? -5.538 8.259 23.379 1.00 84.75 211 LYS A CA 1
ATOM 1750 C C . LYS A 1 211 ? -6.520 7.876 24.491 1.00 84.75 211 LYS A C 1
ATOM 1752 O O . LYS A 1 211 ? -6.900 6.713 24.592 1.00 84.75 211 LYS A O 1
ATOM 1757 N N . GLU A 1 212 ? -6.968 8.873 25.248 1.00 85.81 212 GLU A N 1
ATOM 1758 C CA . GLU A 1 212 ? -7.908 8.723 26.366 1.00 85.81 212 GLU A CA 1
ATOM 1759 C C . GLU A 1 212 ? -9.379 8.898 25.943 1.00 85.81 212 GLU A C 1
ATOM 1761 O O . GLU A 1 212 ? -10.276 8.910 26.788 1.00 85.81 212 GLU A O 1
ATOM 1766 N N . PHE A 1 213 ? -9.656 9.057 24.642 1.00 90.56 213 PHE A N 1
ATOM 1767 C CA . PHE A 1 213 ? -11.030 9.160 24.165 1.00 90.56 213 PHE A CA 1
ATOM 1768 C C . PHE A 1 213 ? -11.783 7.862 24.465 1.00 90.56 213 PHE A C 1
ATOM 1770 O O . PHE A 1 213 ? -11.289 6.755 24.240 1.00 90.56 213 PHE A O 1
ATOM 1777 N N . SER A 1 214 ? -13.007 8.007 24.955 1.00 90.62 214 SER A N 1
ATOM 1778 C CA . SER A 1 214 ? -13.930 6.902 25.154 1.00 90.62 214 SER A CA 1
ATOM 1779 C C . SER A 1 214 ? -15.337 7.338 24.795 1.00 90.62 214 SER A C 1
ATOM 1781 O O . SER A 1 214 ? -15.732 8.486 25.003 1.00 90.62 214 SER A O 1
ATOM 1783 N N . ILE A 1 215 ? -16.095 6.401 24.244 1.00 87.81 215 ILE A N 1
ATOM 1784 C CA . ILE A 1 215 ? -17.528 6.580 24.042 1.00 87.81 215 ILE A CA 1
ATOM 1785 C C . ILE A 1 215 ? -18.274 6.215 25.331 1.00 87.81 215 ILE A C 1
ATOM 1787 O O . ILE A 1 215 ? -17.800 5.415 26.135 1.00 87.81 215 ILE A O 1
ATOM 1791 N N . SER A 1 216 ? -19.474 6.759 25.518 1.00 83.19 216 SER A N 1
ATOM 1792 C CA . SER A 1 216 ? -20.312 6.455 26.688 1.00 83.19 216 SER A CA 1
ATOM 1793 C C . SER A 1 216 ? -20.910 5.042 26.668 1.00 83.19 216 SER A C 1
ATOM 1795 O O . SER A 1 216 ? -21.307 4.521 27.710 1.00 83.19 216 SER A O 1
ATOM 1797 N N . LEU A 1 217 ? -20.990 4.417 25.491 1.00 81.31 217 LEU A N 1
ATOM 1798 C CA . LEU A 1 217 ? -21.569 3.091 25.303 1.00 81.31 217 LEU A CA 1
ATOM 1799 C C . LEU A 1 217 ? -20.549 1.997 25.648 1.00 81.31 217 LEU A C 1
ATOM 1801 O O . LEU A 1 217 ? -19.476 1.936 25.051 1.00 81.31 217 LEU A O 1
ATOM 1805 N N . SER A 1 218 ? -20.886 1.102 26.577 1.00 78.69 218 SER A N 1
ATOM 1806 C CA . SER A 1 218 ? -20.023 -0.035 26.922 1.00 78.69 218 SER A CA 1
ATOM 1807 C C . SER A 1 218 ? -19.977 -1.082 25.804 1.00 78.69 218 SER A C 1
ATOM 1809 O O . SER A 1 218 ? -20.918 -1.215 25.020 1.00 78.69 218 SER A O 1
ATOM 1811 N N . ALA A 1 219 ? -18.909 -1.884 25.773 1.00 73.94 219 ALA A N 1
ATOM 1812 C CA . ALA A 1 219 ? -18.709 -2.932 24.767 1.00 73.94 219 ALA A CA 1
ATOM 1813 C C . ALA A 1 219 ? -19.880 -3.923 24.652 1.00 73.94 219 ALA A C 1
ATOM 1815 O O . ALA A 1 219 ? -20.176 -4.410 23.567 1.00 73.94 219 ALA A O 1
ATOM 1816 N N . GLN A 1 220 ? -20.546 -4.224 25.770 1.00 72.25 220 GLN A N 1
ATOM 1817 C CA . GLN A 1 220 ? -21.653 -5.188 25.835 1.00 72.25 220 GLN A CA 1
ATOM 1818 C C . GLN A 1 220 ? -22.965 -4.633 25.268 1.00 72.25 220 GLN A C 1
ATOM 1820 O O . GLN A 1 220 ? -23.873 -5.400 24.963 1.00 72.25 220 GLN A O 1
ATOM 1825 N N . ASN A 1 221 ? -23.065 -3.310 25.133 1.00 76.50 221 ASN A N 1
ATOM 1826 C CA . ASN A 1 221 ? -24.278 -2.629 24.697 1.00 76.50 221 ASN A CA 1
ATOM 1827 C C . ASN A 1 221 ? -24.257 -2.281 23.200 1.00 76.50 221 ASN A C 1
ATOM 1829 O O . ASN A 1 221 ? -25.146 -1.574 22.726 1.00 76.50 221 ASN A O 1
ATOM 1833 N N . PHE A 1 222 ? -23.258 -2.754 22.450 1.00 76.50 222 PHE A N 1
ATOM 1834 C CA . PHE A 1 222 ? -23.219 -2.596 20.999 1.00 76.50 222 PHE A CA 1
ATOM 1835 C C . PHE A 1 222 ? -24.274 -3.520 20.385 1.00 76.50 222 PHE A C 1
ATOM 1837 O O . PHE A 1 222 ? -24.168 -4.740 20.477 1.00 76.50 222 PHE A O 1
ATOM 1844 N N . GLN A 1 223 ? -25.317 -2.932 19.796 1.00 71.69 223 GLN A N 1
ATOM 1845 C CA . GLN A 1 223 ? -26.370 -3.686 19.101 1.00 71.69 223 GLN A CA 1
ATOM 1846 C C . GLN A 1 223 ? -25.932 -4.139 17.703 1.00 71.69 223 GLN A C 1
ATOM 1848 O O . GLN A 1 223 ? -26.450 -5.125 17.185 1.00 71.69 223 GLN A O 1
ATOM 1853 N N . GLU A 1 224 ? -24.969 -3.427 17.121 1.00 81.31 224 GLU A N 1
ATOM 1854 C CA . GLU A 1 224 ? -24.390 -3.675 15.806 1.00 81.31 224 GLU A CA 1
ATOM 1855 C C . GLU A 1 224 ? -22.866 -3.779 15.918 1.00 81.31 224 GLU A C 1
ATOM 1857 O O . GLU A 1 224 ? -22.256 -3.309 16.882 1.00 81.31 224 GLU A O 1
ATOM 1862 N N . ASP A 1 225 ? -22.235 -4.376 14.908 1.00 85.38 225 ASP A N 1
ATOM 1863 C CA . ASP A 1 225 ? -20.780 -4.536 14.876 1.00 85.38 225 ASP A CA 1
ATOM 1864 C C . ASP A 1 225 ? -20.021 -3.217 14.658 1.00 85.38 225 ASP A C 1
ATOM 1866 O O . ASP A 1 225 ? -18.825 -3.121 14.954 1.00 85.38 225 ASP A O 1
ATOM 1870 N N . ILE A 1 226 ? -20.717 -2.201 14.149 1.00 86.69 226 ILE A N 1
ATOM 1871 C CA . ILE A 1 226 ? -20.197 -0.882 13.797 1.00 86.69 226 ILE A CA 1
ATOM 1872 C C . ILE A 1 226 ? -21.137 0.162 14.400 1.00 86.69 226 ILE A C 1
ATOM 1874 O O . ILE A 1 226 ? -22.343 0.108 14.191 1.00 86.69 226 ILE A O 1
ATOM 1878 N N . TYR A 1 227 ? -20.588 1.134 15.124 1.00 86.44 227 TYR A N 1
ATOM 1879 C CA . TYR A 1 227 ? -21.343 2.234 15.719 1.00 86.44 227 TYR A CA 1
ATOM 1880 C C . TYR A 1 227 ? -20.710 3.580 15.361 1.00 86.44 227 TYR A C 1
ATOM 1882 O O . TYR A 1 227 ? -19.507 3.765 15.518 1.00 86.44 227 TYR A O 1
ATOM 1890 N N . TRP A 1 228 ? -21.506 4.538 14.898 1.00 87.56 228 TRP A N 1
ATOM 1891 C CA . TRP A 1 228 ? -21.015 5.849 14.466 1.00 87.56 228 TRP A CA 1
ATOM 1892 C C . TRP A 1 228 ? -20.978 6.853 15.615 1.00 87.56 228 TRP A C 1
ATOM 1894 O O . TRP A 1 228 ? -21.890 6.901 16.438 1.00 87.56 228 TRP A O 1
ATOM 1904 N N . PHE A 1 229 ? -19.941 7.688 15.657 1.00 88.94 229 PHE A N 1
ATOM 1905 C CA . PHE A 1 229 ? -19.826 8.764 16.639 1.00 88.94 229 PHE A CA 1
ATOM 1906 C C . PHE A 1 229 ? -19.165 10.015 16.049 1.00 88.94 229 PHE A C 1
ATOM 1908 O O . PHE A 1 229 ? -18.445 9.952 15.051 1.00 88.94 229 PHE A O 1
ATOM 1915 N N . GLU A 1 230 ? -19.392 11.160 16.690 1.00 89.12 230 GLU A N 1
ATOM 1916 C CA . GLU A 1 230 ? -18.717 12.412 16.346 1.00 89.12 230 GLU A CA 1
ATOM 1917 C C . GLU A 1 230 ? -17.281 12.386 16.870 1.00 89.12 230 GLU A C 1
ATOM 1919 O O . GLU A 1 230 ? -17.034 12.335 18.078 1.00 89.12 230 GLU A O 1
ATOM 1924 N N . SER A 1 231 ? -16.314 12.378 15.954 1.00 90.50 231 SER A N 1
ATOM 1925 C CA . SER A 1 231 ? -14.908 12.307 16.328 1.00 90.50 231 SER A CA 1
ATOM 1926 C C . SER A 1 231 ? -14.446 13.615 16.984 1.00 90.50 231 SER A C 1
ATOM 1928 O O . SER A 1 231 ? -14.683 14.682 16.425 1.00 90.50 231 SER A O 1
ATOM 1930 N N . PRO A 1 232 ? -13.667 13.577 18.084 1.00 89.50 232 PRO A N 1
ATOM 1931 C CA . PRO A 1 232 ? -13.017 14.772 18.640 1.00 89.50 232 PRO A CA 1
ATOM 1932 C C . PRO A 1 232 ? -11.941 15.376 17.714 1.00 89.50 232 PRO A C 1
ATOM 1934 O O . PRO A 1 232 ? -11.332 16.393 18.048 1.00 89.50 232 PRO A O 1
ATOM 1937 N N . LEU A 1 233 ? -11.652 14.720 16.587 1.00 88.25 233 LEU A N 1
ATOM 1938 C CA . LEU A 1 233 ? -10.768 15.219 15.533 1.00 88.25 233 LEU A CA 1
ATOM 1939 C C . LEU A 1 233 ? -11.515 16.027 14.463 1.00 88.25 233 LEU A C 1
ATOM 1941 O O . LEU A 1 233 ? -10.869 16.639 13.614 1.00 88.25 233 LEU A O 1
ATOM 1945 N N . GLU A 1 234 ? -12.848 16.034 14.492 1.00 84.81 234 GLU A N 1
ATOM 1946 C CA . GLU A 1 234 ? -13.657 16.814 13.560 1.00 84.81 234 GLU A CA 1
ATOM 1947 C C . GLU A 1 234 ? -13.319 18.310 13.689 1.00 84.81 234 GLU A C 1
ATOM 1949 O O . GLU A 1 234 ? -13.182 18.844 14.792 1.00 84.81 234 GLU A O 1
ATOM 1954 N N . GLY A 1 235 ? -13.099 18.981 12.555 1.00 80.25 235 GLY A N 1
ATOM 1955 C CA . GLY A 1 235 ? -12.683 20.388 12.512 1.00 80.25 235 GLY A CA 1
ATOM 1956 C C . GLY A 1 235 ? -11.225 20.678 12.912 1.00 80.25 235 GLY A C 1
ATOM 1957 O O . GLY A 1 235 ? -10.822 21.840 12.884 1.00 80.25 235 GLY A O 1
ATOM 1958 N N . LYS A 1 236 ? -10.413 19.664 13.261 1.00 82.62 236 LYS A N 1
ATOM 1959 C CA . LYS A 1 236 ? -8.958 19.825 13.504 1.00 82.62 236 LYS A CA 1
ATOM 1960 C C . LYS A 1 236 ? -8.096 19.670 12.249 1.00 82.62 236 LYS A C 1
ATOM 1962 O O . LYS A 1 236 ? -6.905 19.995 12.267 1.00 82.62 236 LYS A O 1
ATOM 1967 N N . LEU A 1 237 ? -8.682 19.139 11.182 1.00 81.00 237 LEU A N 1
ATOM 1968 C CA . LEU A 1 237 ? -8.063 19.014 9.868 1.00 81.00 237 LEU A CA 1
ATOM 1969 C C . LEU A 1 237 ? -8.534 20.154 8.952 1.00 81.00 237 LEU A C 1
ATOM 1971 O O . LEU A 1 237 ? -9.534 20.810 9.258 1.00 81.00 237 LEU A O 1
ATOM 1975 N N . PRO A 1 238 ? -7.821 20.416 7.840 1.00 79.56 238 PRO A N 1
ATOM 1976 C CA . PRO A 1 238 ? -8.323 21.257 6.757 1.00 79.56 238 PRO A CA 1
ATOM 1977 C C . PRO A 1 238 ? -9.788 20.951 6.405 1.00 79.56 238 PRO A C 1
ATOM 1979 O O . PRO A 1 238 ? -10.218 19.802 6.464 1.00 79.56 238 PRO A O 1
ATOM 1982 N N . ALA A 1 239 ? -10.558 21.988 6.060 1.00 73.38 239 ALA A N 1
ATOM 1983 C CA . ALA A 1 239 ? -12.020 21.913 5.925 1.00 73.38 239 ALA A CA 1
ATOM 1984 C C . ALA A 1 239 ? -12.519 20.946 4.831 1.00 73.38 239 ALA A C 1
ATOM 1986 O O . ALA A 1 239 ? -13.689 20.579 4.815 1.00 73.38 239 ALA A O 1
ATOM 1987 N N . ASP A 1 240 ? -11.645 20.551 3.912 1.00 76.62 240 ASP A N 1
ATOM 1988 C CA . ASP A 1 240 ? -11.876 19.565 2.860 1.00 76.62 240 ASP A CA 1
ATOM 1989 C C . ASP A 1 240 ? -11.709 18.109 3.334 1.00 76.62 240 ASP A C 1
ATOM 1991 O O . ASP A 1 240 ? -12.070 17.183 2.608 1.00 76.62 240 ASP A O 1
ATOM 1995 N N . ILE A 1 241 ? -11.212 17.890 4.556 1.00 79.88 241 ILE A N 1
ATOM 1996 C CA . ILE A 1 241 ? -10.974 16.566 5.132 1.00 79.88 241 ILE A CA 1
ATOM 1997 C C . ILE A 1 241 ? -11.974 16.297 6.264 1.00 79.88 241 ILE A C 1
ATOM 1999 O O . ILE A 1 241 ? -11.790 16.721 7.403 1.00 79.88 241 ILE A O 1
ATOM 2003 N N . LEU A 1 242 ? -13.017 15.529 5.948 1.00 81.50 242 LEU A N 1
ATOM 2004 C CA . LEU A 1 242 ? -14.019 15.063 6.912 1.00 81.50 242 LEU A CA 1
ATOM 2005 C C . LEU A 1 242 ? -13.480 13.897 7.758 1.00 81.50 242 LEU A C 1
ATOM 2007 O O . LEU A 1 242 ? -12.945 12.933 7.197 1.00 81.50 242 LEU A O 1
ATOM 2011 N N . VAL A 1 243 ? -13.687 13.930 9.083 1.00 87.81 243 VAL A N 1
ATOM 2012 C CA . VAL A 1 243 ? -13.283 12.841 9.984 1.00 87.81 243 VAL A CA 1
ATOM 2013 C C . VAL A 1 243 ? -14.495 12.075 10.500 1.00 87.81 243 VAL A C 1
ATOM 2015 O O . VAL A 1 243 ? -15.276 12.535 11.325 1.00 87.81 243 VAL A O 1
ATOM 2018 N N . LYS A 1 244 ? -14.611 10.814 10.092 1.00 87.88 244 LYS A N 1
ATOM 2019 C CA . LYS A 1 244 ? -15.705 9.947 10.545 1.00 87.88 244 LYS A CA 1
ATOM 2020 C C . LYS A 1 244 ? -15.299 9.146 11.785 1.00 87.88 244 LYS A C 1
ATOM 2022 O O . LYS A 1 244 ? -14.255 8.502 11.769 1.00 87.88 244 LYS A O 1
ATOM 2027 N N . GLY A 1 245 ? -16.102 9.159 12.850 1.00 91.19 245 GLY A N 1
ATOM 2028 C CA . GLY A 1 245 ? -15.888 8.320 14.035 1.00 91.19 245 GLY A CA 1
ATOM 2029 C C . GLY A 1 245 ? -16.644 6.996 13.939 1.00 91.19 245 GLY A C 1
ATOM 2030 O O . GLY A 1 245 ? -17.852 6.987 13.701 1.00 91.19 245 GLY A O 1
ATOM 2031 N N . ILE A 1 246 ? -15.938 5.881 14.121 1.00 91.38 246 ILE A N 1
ATOM 2032 C CA . ILE A 1 246 ? -16.498 4.527 14.098 1.00 91.38 246 ILE A CA 1
ATOM 2033 C C . ILE A 1 246 ? -15.982 3.723 15.285 1.00 91.38 246 ILE A C 1
ATOM 2035 O O . ILE A 1 246 ? -14.786 3.493 15.434 1.00 91.38 246 ILE A O 1
ATOM 2039 N N . ALA A 1 247 ? -16.896 3.257 16.120 1.00 91.38 247 ALA A N 1
ATOM 2040 C CA . ALA A 1 247 ? -16.640 2.287 17.161 1.00 91.38 247 ALA A CA 1
ATOM 2041 C C . ALA A 1 247 ? -16.908 0.872 16.633 1.00 91.38 247 ALA A C 1
ATOM 2043 O O . ALA A 1 247 ? -17.950 0.607 16.038 1.00 91.38 247 ALA A O 1
ATOM 2044 N N . LEU A 1 248 ? -15.960 -0.034 16.854 1.00 91.56 248 LEU A N 1
ATOM 2045 C CA . LEU A 1 248 ? -16.031 -1.430 16.430 1.00 91.56 248 LEU A CA 1
ATOM 2046 C C . LEU A 1 248 ? -16.354 -2.335 17.616 1.00 91.56 248 LEU A C 1
ATOM 2048 O O . LEU A 1 248 ? -15.749 -2.201 18.687 1.00 91.56 248 LEU A O 1
ATOM 2052 N N . SER A 1 249 ? -17.264 -3.289 17.414 1.00 89.44 249 SER A N 1
ATOM 2053 C CA . SER A 1 249 ? -17.533 -4.346 18.391 1.00 89.44 249 SER A CA 1
ATOM 2054 C C . SER A 1 249 ? -16.300 -5.230 18.608 1.00 89.44 249 SER A C 1
ATOM 2056 O O . SER A 1 249 ? -15.279 -5.137 17.917 1.00 89.44 249 SER A O 1
ATOM 2058 N N . THR A 1 250 ? -16.377 -6.122 19.591 1.00 86.56 250 THR A N 1
ATOM 2059 C CA . THR A 1 250 ? -15.295 -7.065 19.913 1.00 86.56 250 THR A CA 1
ATOM 2060 C C . THR A 1 250 ? -15.126 -8.180 18.877 1.00 86.56 250 THR A C 1
ATOM 2062 O O . THR A 1 250 ? -14.163 -8.941 18.972 1.00 86.56 250 THR A O 1
ATOM 2065 N N . VAL A 1 251 ? -16.019 -8.264 17.881 1.00 87.06 251 VAL A N 1
ATOM 2066 C CA . VAL A 1 251 ? -15.925 -9.196 16.745 1.00 87.06 251 VAL A CA 1
ATOM 2067 C C . VAL A 1 251 ? -14.726 -8.864 15.854 1.00 87.06 251 VAL A C 1
ATOM 2069 O O . VAL A 1 251 ? -14.101 -9.765 15.292 1.00 87.06 251 VAL A O 1
ATOM 2072 N N . TYR A 1 252 ? -14.360 -7.583 15.762 1.00 89.56 252 TYR A N 1
ATOM 2073 C CA . TYR A 1 252 ? -13.177 -7.146 15.030 1.00 89.56 252 TYR A CA 1
ATOM 2074 C C . TYR A 1 252 ? -11.920 -7.192 15.899 1.00 89.56 252 TYR A C 1
ATOM 2076 O O . TYR A 1 252 ? -11.965 -6.990 17.110 1.00 89.56 252 TYR A O 1
ATOM 2084 N N . ASN A 1 253 ? -10.750 -7.382 15.293 1.00 90.81 253 ASN A N 1
ATOM 2085 C CA . ASN A 1 253 ? -9.483 -7.280 16.016 1.00 90.81 253 ASN A CA 1
ATOM 2086 C C . ASN A 1 253 ? -8.410 -6.521 15.226 1.00 90.81 253 ASN A C 1
ATOM 2088 O O . ASN A 1 253 ? -7.562 -7.109 14.569 1.00 90.81 253 ASN A O 1
ATOM 2092 N N . LEU A 1 254 ? -8.339 -5.197 15.389 1.00 88.88 254 LEU A N 1
ATOM 2093 C CA . LEU A 1 254 ? -7.308 -4.379 14.716 1.00 88.88 254 LEU A CA 1
ATOM 2094 C C . LEU A 1 254 ? -5.854 -4.665 15.183 1.00 88.88 254 LEU A C 1
ATOM 2096 O O . LEU A 1 254 ? -4.876 -4.248 14.553 1.00 88.88 254 LEU A O 1
ATOM 2100 N N . LYS A 1 255 ? -5.687 -5.396 16.294 1.00 90.06 255 LYS A N 1
ATOM 2101 C CA . LYS A 1 255 ? -4.395 -5.834 16.846 1.00 90.06 255 LYS A CA 1
ATOM 2102 C C . LYS A 1 255 ? -4.110 -7.302 16.530 1.00 90.06 255 LYS A C 1
ATOM 2104 O O . LYS A 1 255 ? -3.198 -7.874 17.127 1.00 90.06 255 LYS A O 1
ATOM 2109 N N . ASP A 1 256 ? -4.860 -7.905 15.608 1.00 91.25 256 ASP A N 1
ATOM 2110 C CA . ASP A 1 256 ? -4.608 -9.282 15.215 1.00 91.25 256 ASP A CA 1
ATOM 2111 C C . ASP A 1 256 ? -3.184 -9.456 14.668 1.00 91.25 256 ASP A C 1
ATOM 2113 O O . ASP A 1 256 ? -2.579 -8.534 14.107 1.00 91.25 256 ASP A O 1
ATOM 2117 N N . LYS A 1 257 ? -2.637 -10.652 14.884 1.00 89.88 257 LYS A N 1
ATOM 2118 C CA . LYS A 1 257 ? -1.333 -11.049 14.351 1.00 89.88 257 LYS A CA 1
ATOM 2119 C C . LYS A 1 257 ? -1.446 -11.458 12.885 1.00 89.88 257 LYS A C 1
ATOM 2121 O O . LYS A 1 257 ? -0.431 -11.441 12.189 1.00 89.88 257 LYS A O 1
ATOM 2126 N N . ASP A 1 258 ? -2.640 -11.819 12.419 1.00 92.50 258 ASP A N 1
ATOM 2127 C CA . ASP A 1 258 ? -2.915 -12.012 11.005 1.00 92.50 258 ASP A CA 1
ATOM 2128 C C . ASP A 1 258 ? -3.185 -10.666 10.320 1.00 92.50 258 ASP A C 1
ATOM 2130 O O . ASP A 1 258 ? -4.267 -10.086 10.389 1.00 92.50 258 ASP A O 1
ATOM 2134 N N . TYR A 1 259 ? -2.166 -10.170 9.620 1.00 89.50 259 TYR A N 1
ATOM 2135 C CA . TYR A 1 259 ? -2.240 -8.917 8.875 1.00 89.50 259 TYR A CA 1
ATOM 2136 C C . TYR A 1 259 ? -3.275 -8.974 7.744 1.00 89.50 259 TYR A C 1
ATOM 2138 O O . TYR A 1 259 ? -3.818 -7.935 7.388 1.00 89.50 259 TYR A O 1
ATOM 2146 N N . ARG A 1 260 ? -3.579 -10.152 7.181 1.00 91.25 260 ARG A N 1
ATOM 2147 C CA . ARG A 1 260 ? -4.598 -10.253 6.123 1.00 91.25 260 ARG A CA 1
ATOM 2148 C C . ARG A 1 260 ? -5.981 -9.988 6.684 1.00 91.25 260 ARG A C 1
ATOM 2150 O O . ARG A 1 260 ? -6.671 -9.131 6.164 1.00 91.25 260 ARG A O 1
ATOM 2157 N N . TYR A 1 261 ? -6.312 -10.611 7.812 1.00 93.69 261 TYR A N 1
ATOM 2158 C CA . TYR A 1 261 ? -7.563 -10.345 8.519 1.00 93.69 261 TYR A CA 1
ATOM 2159 C C . TYR A 1 261 ? -7.744 -8.851 8.846 1.00 93.69 261 TYR A C 1
ATOM 2161 O O . TYR A 1 261 ? -8.820 -8.288 8.640 1.00 93.69 261 TYR A O 1
ATOM 2169 N N . VAL A 1 262 ? -6.684 -8.187 9.326 1.00 93.25 262 VAL A N 1
ATOM 2170 C CA . VAL A 1 262 ? -6.731 -6.744 9.620 1.00 93.25 262 VAL A CA 1
ATOM 2171 C C . VAL A 1 262 ? -6.941 -5.925 8.346 1.00 93.25 262 VAL A C 1
ATOM 2173 O O . VAL A 1 262 ? -7.752 -5.002 8.356 1.00 93.25 262 VAL A O 1
ATOM 2176 N N . LEU A 1 263 ? -6.237 -6.258 7.260 1.00 93.69 263 LEU A N 1
ATOM 2177 C CA . LEU A 1 263 ? -6.409 -5.594 5.971 1.00 93.69 263 LEU A CA 1
ATOM 2178 C C . LEU A 1 263 ? -7.842 -5.764 5.456 1.00 93.69 263 LEU A C 1
ATOM 2180 O O . LEU A 1 263 ? -8.487 -4.759 5.194 1.00 93.69 263 LEU A O 1
ATOM 2184 N N . ASP A 1 264 ? -8.364 -6.990 5.412 1.00 93.44 264 ASP A N 1
ATOM 2185 C CA . ASP A 1 264 ? -9.724 -7.293 4.947 1.00 93.44 264 ASP A CA 1
ATOM 2186 C C . ASP A 1 264 ? -10.782 -6.523 5.762 1.00 93.44 264 ASP A C 1
ATOM 2188 O O . ASP A 1 264 ? -11.744 -5.979 5.212 1.00 93.44 264 ASP A O 1
ATOM 2192 N N . THR A 1 265 ? -10.575 -6.415 7.081 1.00 91.75 265 THR A N 1
ATOM 2193 C CA . THR A 1 265 ? -11.430 -5.613 7.971 1.00 91.75 265 THR A CA 1
ATOM 2194 C C . THR A 1 265 ? -11.405 -4.135 7.575 1.00 91.75 265 THR A C 1
ATOM 2196 O O . THR A 1 265 ? -12.453 -3.514 7.423 1.00 91.75 265 THR A O 1
ATOM 2199 N N . ILE A 1 266 ? -10.214 -3.562 7.387 1.00 93.12 266 ILE A N 1
ATOM 2200 C CA . ILE A 1 266 ? -10.039 -2.154 7.003 1.00 93.12 266 ILE A CA 1
ATOM 2201 C C . ILE A 1 266 ? -10.630 -1.874 5.620 1.00 93.12 266 ILE A C 1
ATOM 2203 O O . ILE A 1 266 ? -11.281 -0.850 5.443 1.00 93.12 266 ILE A O 1
ATOM 2207 N N . GLU A 1 267 ? -10.428 -2.770 4.654 1.00 92.19 267 GLU A N 1
ATOM 2208 C CA . GLU A 1 267 ? -10.985 -2.636 3.306 1.00 92.19 267 GLU A CA 1
ATOM 2209 C C . GLU A 1 267 ? -12.513 -2.593 3.352 1.00 92.19 267 GLU A C 1
ATOM 2211 O O . GLU A 1 267 ? -13.116 -1.664 2.813 1.00 92.19 267 GLU A O 1
ATOM 2216 N N . THR A 1 268 ? -13.120 -3.524 4.092 1.00 88.44 268 THR A N 1
ATOM 2217 C CA . THR A 1 268 ? -14.575 -3.585 4.290 1.00 88.44 268 THR A CA 1
ATOM 2218 C C . THR A 1 268 ? -15.114 -2.300 4.925 1.00 88.44 268 THR A C 1
ATOM 2220 O O . THR A 1 268 ? -16.128 -1.756 4.476 1.00 88.44 268 THR A O 1
ATOM 2223 N N . LEU A 1 269 ? -14.427 -1.782 5.951 1.00 84.31 269 LEU A N 1
ATOM 2224 C CA . LEU A 1 269 ? -14.801 -0.528 6.604 1.00 84.31 269 LEU A CA 1
ATOM 2225 C C . LEU A 1 269 ? -14.701 0.646 5.625 1.00 84.31 269 LEU A C 1
ATOM 2227 O O . LEU A 1 269 ? -15.682 1.360 5.430 1.00 84.31 269 LEU A O 1
ATOM 2231 N N . SER A 1 270 ? -13.555 0.823 4.967 1.00 82.00 270 SER A N 1
ATOM 2232 C CA . SER A 1 270 ? -13.332 1.933 4.038 1.00 82.00 270 SER A CA 1
ATOM 2233 C C . SER A 1 270 ? -14.328 1.942 2.872 1.00 82.00 270 SER A C 1
ATOM 2235 O O . SER A 1 270 ? -14.768 3.015 2.469 1.00 82.00 270 SER A O 1
ATOM 2237 N N . GLU A 1 271 ? -14.726 0.783 2.343 1.00 80.06 271 GLU A N 1
ATOM 2238 C CA . GLU A 1 271 ? -15.732 0.687 1.273 1.00 80.06 271 GLU A CA 1
ATOM 2239 C C . GLU A 1 271 ? -17.146 1.031 1.754 1.00 80.06 271 GLU A C 1
ATOM 2241 O O . GLU A 1 271 ? -17.838 1.830 1.119 1.00 80.06 271 GLU A O 1
ATOM 2246 N N . SER A 1 272 ? -17.548 0.505 2.914 1.00 71.31 272 SER A N 1
ATOM 2247 C CA . SER A 1 272 ? -18.865 0.783 3.509 1.00 71.31 272 SER A CA 1
ATOM 2248 C C . SER A 1 272 ? -19.067 2.281 3.769 1.00 71.31 272 SER A C 1
ATOM 2250 O O . SER A 1 272 ? -20.156 2.825 3.603 1.00 71.31 272 SER A O 1
ATOM 2252 N N . ILE A 1 273 ? -17.991 2.975 4.136 1.00 66.44 273 ILE A N 1
ATOM 2253 C CA . ILE A 1 273 ? -17.994 4.399 4.480 1.00 66.44 273 ILE A CA 1
ATOM 2254 C C . ILE A 1 273 ? -18.110 5.304 3.247 1.00 66.44 273 ILE A C 1
ATOM 2256 O O . ILE A 1 273 ? -18.711 6.381 3.347 1.00 66.44 273 ILE A O 1
ATOM 2260 N N . ILE A 1 274 ? -17.532 4.891 2.113 1.00 59.22 274 ILE A N 1
ATOM 2261 C CA . ILE A 1 274 ? -17.602 5.622 0.839 1.00 59.22 274 ILE A CA 1
ATOM 2262 C C . ILE A 1 274 ? -19.026 5.561 0.278 1.00 59.22 274 ILE A C 1
ATOM 2264 O O . ILE A 1 274 ? -19.571 6.600 -0.096 1.00 59.22 274 ILE A O 1
ATOM 2268 N N . HIS A 1 275 ? -19.663 4.387 0.304 1.00 52.16 275 HIS A N 1
ATOM 2269 C CA . HIS A 1 275 ? -21.036 4.228 -0.183 1.00 52.16 275 HIS A CA 1
ATOM 2270 C C . HIS A 1 275 ? -22.056 5.034 0.626 1.00 52.16 275 HIS A C 1
ATOM 2272 O O . HIS A 1 275 ? -22.955 5.640 0.052 1.00 52.16 275 HIS A O 1
ATOM 2278 N N . ILE A 1 276 ? -21.866 5.150 1.943 1.00 49.66 276 ILE A N 1
ATOM 2279 C CA . ILE A 1 276 ? -22.734 5.996 2.770 1.00 49.66 276 ILE A CA 1
ATOM 2280 C C . ILE A 1 276 ? -22.579 7.479 2.395 1.00 49.66 276 ILE A C 1
ATOM 2282 O O . ILE A 1 276 ? -23.577 8.177 2.316 1.00 49.66 276 ILE A O 1
ATOM 2286 N N . SER A 1 277 ? -21.373 7.986 2.090 1.00 44.41 277 SER A N 1
ATOM 2287 C CA . SER A 1 277 ? -21.232 9.386 1.631 1.00 44.41 277 SER A CA 1
ATOM 2288 C C . SER A 1 277 ? -21.875 9.679 0.273 1.00 44.41 277 SER A C 1
ATOM 2290 O O . SER A 1 277 ? -22.209 10.835 0.029 1.00 44.41 277 SER A O 1
ATOM 2292 N N . GLU A 1 278 ? -22.054 8.679 -0.593 1.00 38.78 278 GLU A N 1
ATOM 2293 C CA . GLU A 1 278 ? -22.775 8.848 -1.863 1.00 38.78 278 GLU A CA 1
ATOM 2294 C C . GLU A 1 278 ? -24.298 8.880 -1.646 1.00 38.78 278 GLU A C 1
ATOM 2296 O O . GLU A 1 278 ? -24.981 9.706 -2.252 1.00 38.78 278 GLU A O 1
ATOM 2301 N N . ASP A 1 279 ? -24.823 8.069 -0.721 1.00 32.56 279 ASP A N 1
ATOM 2302 C CA . ASP A 1 279 ? -26.254 8.046 -0.390 1.00 32.56 279 ASP A CA 1
ATOM 2303 C C . ASP A 1 279 ? -26.699 9.228 0.496 1.00 32.56 279 ASP A C 1
ATOM 2305 O O . ASP A 1 279 ? -27.836 9.689 0.383 1.00 32.56 279 ASP A O 1
ATOM 2309 N N . THR A 1 280 ? -25.813 9.806 1.317 1.00 33.19 280 THR A N 1
ATOM 2310 C CA . THR A 1 280 ? -26.142 10.975 2.163 1.00 33.19 280 THR A CA 1
ATOM 2311 C C . THR A 1 280 ? -26.195 12.304 1.387 1.00 33.19 280 THR A C 1
ATOM 2313 O O . THR A 1 280 ? -26.586 13.326 1.946 1.00 33.19 280 THR A O 1
ATOM 2316 N N . VAL A 1 281 ? -25.899 12.325 0.077 1.00 31.97 281 VAL A N 1
ATOM 2317 C CA . VAL A 1 281 ? -26.241 13.480 -0.790 1.00 31.97 281 VAL A CA 1
ATOM 2318 C C . VAL A 1 281 ? -27.754 13.531 -1.091 1.00 31.97 281 VAL A C 1
ATOM 2320 O O . VAL A 1 281 ? -28.258 14.510 -1.642 1.00 31.97 281 VAL A O 1
ATOM 2323 N N . LEU A 1 282 ? -28.531 12.534 -0.656 1.00 31.47 282 LEU A N 1
ATOM 2324 C CA . LEU A 1 282 ? -29.989 12.569 -0.684 1.00 31.47 282 LEU A CA 1
ATOM 2325 C C . LEU A 1 282 ? -30.569 12.450 0.734 1.00 31.47 282 LEU A C 1
ATOM 2327 O O . LEU A 1 282 ? -30.722 11.351 1.258 1.00 31.47 282 LEU A O 1
ATOM 2331 N N . ARG A 1 283 ? -31.055 13.598 1.247 1.00 28.02 283 ARG A N 1
ATOM 2332 C CA . ARG A 1 283 ? -31.802 13.818 2.513 1.00 28.02 283 ARG A CA 1
ATOM 2333 C C . ARG A 1 283 ? -30.857 13.910 3.722 1.00 28.02 283 ARG A C 1
ATOM 2335 O O . ARG A 1 283 ? -30.212 12.936 4.075 1.00 28.02 283 ARG A O 1
ATOM 2342 N N . VAL A 1 284 ? -30.708 15.060 4.380 1.00 28.75 284 VAL A N 1
ATOM 2343 C CA . VAL A 1 284 ? -31.729 15.942 4.989 1.00 28.75 284 VAL A CA 1
ATOM 2344 C C . VAL A 1 284 ? -31.457 17.409 4.676 1.00 28.75 284 VAL A C 1
ATOM 2346 O O . VAL A 1 284 ? -30.283 17.821 4.775 1.00 28.75 284 VAL A O 1
#

pLDDT: mean 83.31, std 15.6, range [28.02, 97.19]

Mean predicted aligned error: 9.41 Å

Sequence (284 aa):
MHKKKLKLPFNKGELKKLDKPEYMKNNYATWRKFRKDSNANYYILPVEMKKYLPLLKSNSLNLYLFYCLNSNNEDGTSWYSTDSLAKSLDASTRSINTWNNDLIDLGLIYRIHDGKKSATTFLLPLSNYFVKVISPDLNKYIQTANTDIDGELVSVIHLFQWRKNSEKEEYDQPYNVVLLTFEKTIHPKQTNGEIIKKKKYVLLEIEEEIKEFSISLSAQNFQEDIYWFESPLEGKLPADILVKGIALSTVYNLKDKDYRYVLDTIETLSESIIHISEDTVLRV

Solvent-accessible surface area (backbone atoms only — not comparable to full-atom values): 16775 Å² total; per-residue (Å²): 135,86,79,78,77,80,80,74,92,68,74,92,60,82,82,71,84,61,54,74,70,55,44,52,53,48,52,52,53,50,50,55,50,49,48,70,72,62,77,56,85,72,62,83,81,60,77,55,52,63,78,47,56,87,64,44,56,77,67,36,47,52,53,50,52,48,46,55,57,62,27,42,92,88,73,32,39,33,62,71,33,56,64,58,48,11,67,74,67,77,46,51,51,69,54,45,53,51,30,49,48,56,35,41,58,64,52,46,36,50,76,45,74,82,86,51,99,34,39,42,36,33,59,44,72,76,55,66,49,72,47,80,45,78,38,77,46,70,69,65,53,61,70,69,60,46,55,94,79,46,19,48,81,76,46,40,31,39,40,35,32,53,32,70,30,92,86,75,74,41,49,78,35,63,42,44,33,37,40,37,35,19,43,30,81,32,68,48,89,81,45,99,74,53,72,48,76,34,40,41,35,34,43,32,37,40,70,68,86,42,41,85,53,75,74,93,73,54,61,88,71,55,89,50,65,66,42,81,48,88,34,94,59,49,86,75,49,64,94,90,56,68,48,46,20,36,36,42,33,76,89,61,54,91,81,50,89,52,61,64,63,39,49,54,51,51,52,53,50,58,52,57,55,52,55,48,62,64,54,55,77,63,75,132

Organism: NCBI:txid1868793

Secondary structure (DSSP, 8-state):
-------------------HHHHHHHHHHHHHHHHHHT--------GGGGGTTTTS-HHHHHHHHHHHHHS-TTT-EE---HHHHHHHTT--HHHHHHHHHHHHHTTSEEEE--SSSS-EEEEPPSS-EEEEEEES-HHHHHHH--HHHH-EEEEEEEEEEEE--TTT-SS-EEEEEEEEEEEEEE--TTSSS--EEEEEEEEEEESSSSTT---SS-GGG-SSSEEEEE-TTTTSS-TT--EEEEEEPTT--TT-S-HHHHHHHHHHHHHHHHHHHHHTTS--

Radius of gyration: 24.56 Å; Cα contacts (8 Å, |Δi|>4): 388; chains: 1; bounding box: 76×65×62 Å